Protein AF-0000000085166209 (afdb_homodimer)

pLDDT: mean 87.85, std 16.96, range [32.28, 98.31]

Foldseek 3Di:
DDPDDPPPPDDPPCVVVVDDDDPPVLVVDPVSVVVVLCVLLQVLLCVLCVVVVDHPVNLVLLLCQLVDPFAFLVNSCVVVVHDSVVSVVSQVVCVVVVFKDWDARPVHNVTIGMHGDPVNNVSSVVSVVSVVVSVCVSVVVDDPVRVVVVVVVVCVVPPDD/DDPDDPPPPDDDVCVVVVDDDDPPVLVVDPVSVVVVLCVLLQVLLCVLCVVVVDHPVRLVLLLCQLVDPFAFLVVSCVVVVHDSVVSVVSQVVCVVVVFKDWDARPVDNVTIGMHGDPVNNVSSVVSVVSVVVSVCVSVVVDDPVRVVVVVVVVCVVPPDD

Sequence (322 aa):
MLPKKPADFDSDDDAASSAPLDQQLLLSLVGYNCRRAYITIMPLFEKRMAKFELRPVDFTVLSLLKANPDINQKRLSKAINVSPPNLATLLDRLEQRGLVLRQRNPQDRRSQVLALTTAGLRMCTKAEQTAIELELKATEMLSDAERAQLIGLLQKMFLPQMLPKKPADFDSDDDAASSAPLDQQLLLSLVGYNCRRAYITIMPLFEKRMAKFELRPVDFTVLSLLKANPDINQKRLSKAINVSPPNLATLLDRLEQRGLVLRQRNPQDRRSQVLALTTAGLRMCTKAEQTAIELELKATEMLSDAERAQLIGLLQKMFLPQ

Organism: Herbaspirillum seropedicae (strain SmR1) (NCBI:txid757424)

Structure (mmCIF, N/CA/C/O backbone):
data_AF-0000000085166209-model_v1
#
loop_
_entity.id
_entity.type
_entity.pdbx_description
1 polymer 'MarR family transcription regulator protein'
#
loop_
_atom_site.group_PDB
_atom_site.id
_atom_site.type_symbol
_atom_site.label_atom_id
_atom_site.label_alt_id
_atom_site.label_comp_id
_atom_site.label_asym_id
_atom_site.label_entity_id
_atom_site.label_seq_id
_atom_site.pdbx_PDB_ins_code
_atom_site.Cartn_x
_atom_site.Cartn_y
_atom_site.Cartn_z
_atom_site.occupancy
_atom_site.B_iso_or_equiv
_atom_site.auth_seq_id
_atom_site.auth_comp_id
_atom_site.auth_asym_id
_atom_site.auth_atom_id
_atom_site.pdbx_PDB_model_num
ATOM 1 N N . MET A 1 1 ? -45.375 -37.188 -28.266 1 33.19 1 MET A N 1
ATOM 2 C CA . MET A 1 1 ? -44.031 -37.469 -27.781 1 33.19 1 MET A CA 1
ATOM 3 C C . MET A 1 1 ? -43.406 -36.219 -27.141 1 33.19 1 MET A C 1
ATOM 5 O O . MET A 1 1 ? -43.25 -35.188 -27.812 1 33.19 1 MET A O 1
ATOM 9 N N . LEU A 1 2 ? -43.5 -36.031 -25.828 1 40.84 2 LEU A N 1
ATOM 10 C CA . LEU A 1 2 ? -43.219 -34.812 -25.078 1 40.84 2 LEU A CA 1
ATOM 11 C C . LEU A 1 2 ? -41.719 -34.469 -25.141 1 40.84 2 LEU A C 1
ATOM 13 O O . LEU A 1 2 ? -40.875 -35.344 -25 1 40.84 2 LEU A O 1
ATOM 17 N N . PRO A 1 3 ? -41.344 -33.281 -25.641 1 43.28 3 PRO A N 1
ATOM 18 C CA . PRO A 1 3 ? -39.906 -32.969 -25.812 1 43.28 3 PRO A CA 1
ATOM 19 C C . PRO A 1 3 ? -39.125 -33.125 -24.531 1 43.28 3 PRO A C 1
ATOM 21 O O . PRO A 1 3 ? -39.656 -32.969 -23.438 1 43.28 3 PRO A O 1
ATOM 24 N N . LYS A 1 4 ? -38.125 -34.062 -24.5 1 36.44 4 LYS A N 1
ATOM 25 C CA . LYS A 1 4 ? -37.188 -34.312 -23.406 1 36.44 4 LYS A CA 1
ATOM 26 C C . LYS A 1 4 ? -36.625 -33.031 -22.844 1 36.44 4 LYS A C 1
ATOM 28 O O . LYS A 1 4 ? -36.219 -32.156 -23.609 1 36.44 4 LYS A O 1
ATOM 33 N N . LYS A 1 5 ? -36.812 -32.812 -21.578 1 43 5 LYS A N 1
ATOM 34 C CA . LYS A 1 5 ? -36.25 -31.734 -20.766 1 43 5 LYS A CA 1
ATOM 35 C C . LYS A 1 5 ? -34.75 -31.609 -21 1 43 5 LYS A C 1
ATOM 37 O O . LYS A 1 5 ? -34.031 -32.594 -21.031 1 43 5 LYS A O 1
ATOM 42 N N . PRO A 1 6 ? -34.25 -30.469 -21.547 1 39.12 6 PRO A N 1
ATOM 43 C CA . PRO A 1 6 ? -32.812 -30.328 -21.734 1 39.12 6 PRO A CA 1
ATOM 44 C C . PRO A 1 6 ? -32 -30.828 -20.531 1 39.12 6 PRO A C 1
ATOM 46 O O . PRO A 1 6 ? -32.5 -30.812 -19.406 1 39.12 6 PRO A O 1
ATOM 49 N N . ALA A 1 7 ? -31.094 -31.812 -20.672 1 39.38 7 ALA A N 1
ATOM 50 C CA . ALA A 1 7 ? -30.125 -32.312 -19.703 1 39.38 7 ALA A CA 1
ATOM 51 C C . ALA A 1 7 ? -29.562 -31.188 -18.844 1 39.38 7 ALA A C 1
ATOM 53 O O . ALA A 1 7 ? -29.188 -30.125 -19.344 1 39.38 7 ALA A O 1
ATOM 54 N N . ASP A 1 8 ? -29.953 -31.125 -17.609 1 34.88 8 ASP A N 1
ATOM 55 C CA . ASP A 1 8 ? -29.328 -30.344 -16.547 1 34.88 8 ASP A CA 1
ATOM 56 C C . ASP A 1 8 ? -27.812 -30.531 -16.547 1 34.88 8 ASP A C 1
ATOM 58 O O . ASP A 1 8 ? -27.312 -31.609 -16.25 1 34.88 8 ASP A O 1
ATOM 62 N N . PHE A 1 9 ? -27.031 -30.172 -17.641 1 37.19 9 PHE A N 1
ATOM 63 C CA . PHE A 1 9 ? -25.594 -30.078 -17.484 1 37.19 9 PHE A CA 1
ATOM 64 C C . PHE A 1 9 ? -25.219 -29.656 -16.062 1 37.19 9 PHE A C 1
ATOM 66 O O . PHE A 1 9 ? -25.391 -28.484 -15.703 1 37.19 9 PHE A O 1
ATOM 73 N N . ASP A 1 10 ? -25.375 -30.469 -14.984 1 37.22 10 ASP A N 1
ATOM 74 C CA . ASP A 1 10 ? -25.094 -30.453 -13.547 1 37.22 10 ASP A CA 1
ATOM 75 C C . ASP A 1 10 ? -23.797 -29.688 -13.242 1 37.22 10 ASP A C 1
ATOM 77 O O . ASP A 1 10 ? -22.938 -29.547 -14.117 1 37.22 10 ASP A O 1
ATOM 81 N N . SER A 1 11 ? -23.578 -29.094 -12.031 1 40.5 11 SER A N 1
ATOM 82 C CA . SER A 1 11 ? -22.969 -28.266 -10.992 1 40.5 11 SER A CA 1
ATOM 83 C C . SER A 1 11 ? -21.562 -28.75 -10.672 1 40.5 11 SER A C 1
ATOM 85 O O . SER A 1 11 ? -20.875 -28.172 -9.82 1 40.5 11 SER A O 1
ATOM 87 N N . ASP A 1 12 ? -21.219 -30.016 -10.906 1 39.12 12 ASP A N 1
ATOM 88 C CA . ASP A 1 12 ? -20.047 -30.594 -10.25 1 39.12 12 ASP A CA 1
ATOM 89 C C . ASP A 1 12 ? -18.766 -29.906 -10.711 1 39.12 12 ASP A C 1
ATOM 91 O O . ASP A 1 12 ? -17.688 -30.219 -10.219 1 39.12 12 ASP A O 1
ATOM 95 N N . ASP A 1 13 ? -18.609 -29.719 -11.938 1 42.25 13 ASP A N 1
ATOM 96 C CA . ASP A 1 13 ? -17.344 -29.406 -12.578 1 42.25 13 ASP A CA 1
ATOM 97 C C . ASP A 1 13 ? -16.688 -28.203 -11.914 1 42.25 13 ASP A C 1
ATOM 99 O O . ASP A 1 13 ? -15.609 -27.75 -12.336 1 42.25 13 ASP A O 1
ATOM 103 N N . ASP A 1 14 ? -17.453 -27.281 -11.359 1 45.56 14 ASP A N 1
ATOM 104 C CA . ASP A 1 14 ? -16.844 -25.984 -11.047 1 45.56 14 ASP A CA 1
ATOM 105 C C . ASP A 1 14 ? -15.977 -26.078 -9.789 1 45.56 14 ASP A C 1
ATOM 107 O O . ASP A 1 14 ? -15.891 -25.125 -9.023 1 45.56 14 ASP A O 1
ATOM 111 N N . ALA A 1 15 ? -15.977 -27.094 -9.141 1 46.22 15 ALA A N 1
ATOM 112 C CA . ALA A 1 15 ? -15.188 -27.281 -7.926 1 46.22 15 ALA A CA 1
ATOM 113 C C . ALA A 1 15 ? -13.742 -26.859 -8.141 1 46.22 15 ALA A C 1
ATOM 115 O O . ALA A 1 15 ? -13.125 -26.266 -7.246 1 46.22 15 ALA A O 1
ATOM 116 N N . ALA A 1 16 ? -13.094 -27.438 -9.062 1 51.88 16 ALA A N 1
ATOM 117 C CA . ALA A 1 16 ? -11.727 -27.047 -9.383 1 51.88 16 ALA A CA 1
ATOM 118 C C . ALA A 1 16 ? -11.617 -25.531 -9.523 1 51.88 16 ALA A C 1
ATOM 120 O O . ALA A 1 16 ? -10.594 -24.938 -9.188 1 51.88 16 ALA A O 1
ATOM 121 N N . SER A 1 17 ? -12.812 -24.922 -10.047 1 58.19 17 SER A N 1
ATOM 122 C CA . SER A 1 17 ? -12.945 -23.469 -10.203 1 58.19 17 SER A CA 1
ATOM 123 C C . SER A 1 17 ? -13.078 -22.781 -8.844 1 58.19 17 SER A C 1
ATOM 125 O O . SER A 1 17 ? -12.789 -21.594 -8.719 1 58.19 17 SER A O 1
ATOM 127 N N . SER A 1 18 ? -13.336 -23.641 -7.758 1 63.72 18 SER A N 1
ATOM 128 C CA . SER A 1 18 ? -13.711 -22.984 -6.512 1 63.72 18 SER A CA 1
ATOM 129 C C . SER A 1 18 ? -12.625 -23.141 -5.453 1 63.72 18 SER A C 1
ATOM 131 O O . SER A 1 18 ? -12.711 -22.547 -4.375 1 63.72 18 SER A O 1
ATOM 133 N N . ALA A 1 19 ? -1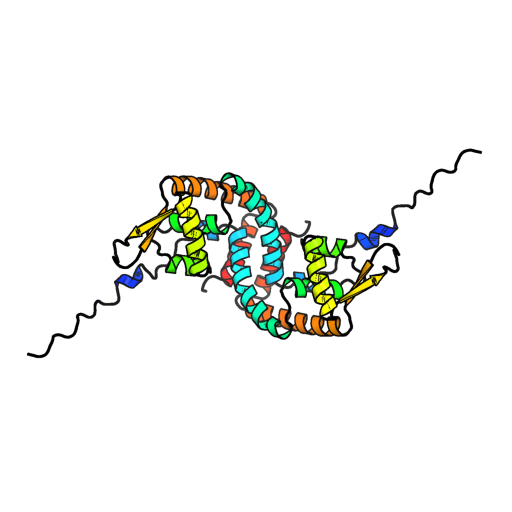1.578 -24.078 -5.785 1 73.56 19 ALA A N 1
ATOM 134 C CA . ALA A 1 19 ? -10.594 -24.297 -4.723 1 73.56 19 ALA A CA 1
ATOM 135 C C . ALA A 1 19 ? -9.711 -23.062 -4.52 1 73.56 19 ALA A C 1
ATOM 137 O O . ALA A 1 19 ? -9.398 -22.359 -5.477 1 73.56 19 ALA A O 1
ATOM 138 N N . PRO A 1 20 ? -9.422 -22.859 -3.238 1 83.44 20 PRO A N 1
ATOM 139 C CA . PRO A 1 20 ? -8.562 -21.703 -2.979 1 83.44 20 PRO A CA 1
ATOM 140 C C . PRO A 1 20 ? -7.199 -21.812 -3.664 1 83.44 20 PRO A C 1
ATOM 142 O O . PRO A 1 20 ? -6.645 -22.906 -3.758 1 83.44 20 PRO A O 1
ATOM 145 N N . LEU A 1 21 ? -6.73 -20.812 -4.203 1 90.38 21 LEU A N 1
ATOM 146 C CA . LEU A 1 21 ? -5.438 -20.766 -4.879 1 90.38 21 LEU A CA 1
ATOM 147 C C . LEU A 1 21 ? -4.297 -20.906 -3.875 1 90.38 21 LEU A C 1
ATOM 149 O O . LEU A 1 21 ? -4.398 -20.422 -2.744 1 90.38 21 LEU A O 1
ATOM 153 N N . ASP A 1 22 ? -3.305 -21.609 -4.371 1 94 22 ASP A N 1
ATOM 154 C CA . ASP A 1 22 ? -2.07 -21.656 -3.592 1 94 22 ASP A CA 1
ATOM 155 C C . ASP A 1 22 ? -1.313 -20.344 -3.691 1 94 22 ASP A C 1
ATOM 157 O O . ASP A 1 22 ? -0.821 -19.969 -4.762 1 94 22 ASP A O 1
ATOM 161 N N . GLN A 1 23 ? -1.218 -19.625 -2.535 1 94.62 23 GLN A N 1
ATOM 162 C CA . GLN A 1 23 ? -0.539 -18.344 -2.459 1 94.62 23 GLN A CA 1
ATOM 163 C C . GLN A 1 23 ? 0.515 -18.328 -1.355 1 94.62 23 GLN A C 1
ATOM 165 O O . GLN A 1 23 ? 0.804 -17.297 -0.769 1 94.62 23 GLN A O 1
ATOM 170 N N . GLN A 1 24 ? 1.069 -19.438 -1.095 1 94.88 24 GLN A N 1
ATOM 171 C CA . GLN A 1 24 ? 1.917 -19.609 0.079 1 94.88 24 GLN A CA 1
ATOM 172 C C . GLN A 1 24 ? 3.109 -18.672 0.045 1 94.88 24 GLN A C 1
ATOM 174 O O . GLN A 1 24 ? 3.375 -17.953 1.02 1 94.88 24 GLN A O 1
ATOM 179 N N . LEU A 1 25 ? 3.768 -18.562 -1.041 1 96.19 25 LEU A N 1
ATOM 180 C CA . LEU A 1 25 ? 4.949 -17.719 -1.116 1 96.19 25 LEU A CA 1
ATOM 181 C C . LEU A 1 25 ? 4.566 -16.25 -0.973 1 96.19 25 LEU A C 1
ATOM 183 O O . LEU A 1 25 ? 5.16 -15.523 -0.169 1 96.19 25 LEU A O 1
ATOM 187 N N . LEU A 1 26 ? 3.527 -15.844 -1.693 1 96 26 LEU A N 1
ATOM 188 C CA . LEU A 1 26 ? 3.098 -14.453 -1.673 1 96 26 LEU A CA 1
ATOM 189 C C . LEU A 1 26 ? 2.652 -14.039 -0.273 1 96 26 LEU A C 1
ATOM 191 O O . LEU A 1 26 ? 3.016 -12.961 0.206 1 96 26 LEU A O 1
ATOM 195 N N . LEU A 1 27 ? 1.979 -14.938 0.386 1 95.69 27 LEU A N 1
ATOM 196 C CA . LEU A 1 27 ? 1.438 -14.648 1.71 1 95.69 27 LEU A CA 1
ATOM 197 C C . LEU A 1 27 ? 2.545 -14.625 2.758 1 95.69 27 LEU A C 1
ATOM 199 O O . LEU A 1 27 ? 2.34 -14.156 3.877 1 95.69 27 LEU A O 1
ATOM 203 N N . SER A 1 28 ? 3.707 -15.078 2.398 1 96.38 28 SER A N 1
ATOM 204 C CA . SER A 1 28 ? 4.824 -15.078 3.336 1 96.38 28 SER A CA 1
ATOM 205 C C . SER A 1 28 ? 5.625 -13.781 3.234 1 96.38 28 SER A C 1
ATOM 207 O O . SER A 1 28 ? 6.512 -13.523 4.051 1 96.38 28 SER A O 1
ATOM 209 N N . LEU A 1 29 ? 5.355 -12.961 2.273 1 96.19 29 LEU A N 1
ATOM 210 C CA . LEU A 1 29 ? 6.09 -11.719 2.045 1 96.19 29 LEU A CA 1
ATOM 211 C C . LEU A 1 29 ? 5.379 -10.539 2.707 1 96.19 29 LEU A C 1
ATOM 213 O O . LEU A 1 29 ? 4.203 -10.289 2.445 1 96.19 29 LEU A O 1
ATOM 217 N N . VAL A 1 30 ? 6.074 -9.781 3.479 1 96.69 30 VAL A N 1
ATOM 218 C CA . VAL A 1 30 ? 5.508 -8.656 4.207 1 96.69 30 VAL A CA 1
ATOM 219 C C . VAL A 1 30 ? 4.977 -7.617 3.225 1 96.69 30 VAL A C 1
ATOM 221 O O . VAL A 1 30 ? 3.869 -7.102 3.395 1 96.69 30 VAL A O 1
ATOM 224 N N . GLY A 1 31 ? 5.773 -7.324 2.174 1 95.62 31 GLY A N 1
ATOM 225 C CA . GLY A 1 31 ? 5.352 -6.348 1.184 1 95.62 31 GLY A CA 1
ATOM 226 C C . GLY A 1 31 ? 4.027 -6.695 0.527 1 95.62 31 GLY A C 1
ATOM 227 O O . GLY A 1 31 ? 3.172 -5.824 0.345 1 95.62 31 GLY A O 1
ATOM 228 N N . TYR A 1 32 ? 3.84 -7.926 0.222 1 95.38 32 TYR A N 1
ATOM 229 C CA . TYR A 1 32 ? 2.602 -8.398 -0.39 1 95.38 32 TYR A CA 1
ATOM 230 C C . TYR A 1 32 ? 1.426 -8.234 0.566 1 95.38 32 TYR A C 1
ATOM 232 O O . TYR A 1 32 ? 0.356 -7.766 0.172 1 95.38 32 TYR A O 1
ATOM 240 N N . ASN A 1 33 ? 1.596 -8.633 1.799 1 96.31 33 ASN A N 1
ATOM 241 C CA . ASN A 1 33 ? 0.53 -8.539 2.791 1 96.31 33 ASN A CA 1
ATOM 242 C C . ASN A 1 33 ? 0.158 -7.086 3.074 1 96.31 33 ASN A C 1
ATOM 244 O O . ASN A 1 33 ? -1.019 -6.766 3.252 1 96.31 33 ASN A O 1
ATOM 248 N N . CYS A 1 34 ? 1.121 -6.188 3.135 1 96.62 34 CYS A N 1
ATOM 249 C CA . CYS A 1 34 ? 0.844 -4.766 3.299 1 96.62 34 CYS A CA 1
ATOM 250 C C . CYS A 1 34 ? -0.019 -4.242 2.156 1 96.62 34 CYS A C 1
ATOM 252 O O . CYS A 1 34 ? -1.001 -3.533 2.387 1 96.62 34 CYS A O 1
ATOM 254 N N . ARG A 1 35 ? 0.374 -4.59 0.973 1 94.38 35 ARG A N 1
ATOM 255 C CA . ARG A 1 35 ? -0.378 -4.16 -0.201 1 94.38 35 ARG A CA 1
ATOM 256 C C . ARG A 1 35 ? -1.816 -4.66 -0.144 1 94.38 35 ARG A C 1
ATOM 258 O O . ARG A 1 35 ? -2.756 -3.895 -0.368 1 94.38 35 ARG A O 1
ATOM 265 N N . ARG A 1 36 ? -1.954 -5.922 0.128 1 94.06 36 ARG A N 1
ATOM 266 C CA . ARG A 1 36 ? -3.283 -6.523 0.157 1 94.06 36 ARG A CA 1
ATOM 267 C C . ARG A 1 36 ? -4.156 -5.871 1.224 1 94.06 36 ARG A C 1
ATOM 269 O O . ARG A 1 36 ? -5.332 -5.59 0.983 1 94.06 36 ARG A O 1
ATOM 276 N N . ALA A 1 37 ? -3.594 -5.664 2.402 1 95.31 37 ALA A N 1
ATOM 277 C CA . ALA A 1 37 ? -4.34 -4.984 3.461 1 95.31 37 ALA A CA 1
ATOM 278 C C . ALA A 1 37 ? -4.734 -3.574 3.037 1 95.31 37 ALA A C 1
ATOM 280 O O . ALA A 1 37 ? -5.875 -3.15 3.25 1 95.31 37 ALA A O 1
ATOM 281 N N . TYR A 1 38 ? -3.799 -2.918 2.418 1 94.12 38 TYR A N 1
ATOM 282 C CA . TYR A 1 38 ? -4.023 -1.544 1.98 1 94.12 38 TYR A CA 1
ATOM 283 C C . TYR A 1 38 ? -5.141 -1.476 0.946 1 94.12 38 TYR A C 1
ATOM 285 O O . TYR A 1 38 ? -6.043 -0.644 1.053 1 94.12 38 TYR A O 1
ATOM 293 N N . ILE A 1 39 ? -5.145 -2.355 -0.031 1 91.56 39 ILE A N 1
ATOM 294 C CA . ILE A 1 39 ? -6.117 -2.281 -1.118 1 91.56 39 ILE A CA 1
ATOM 295 C C . ILE A 1 39 ? -7.488 -2.73 -0.617 1 91.56 39 ILE A C 1
ATOM 297 O O . ILE A 1 39 ? -8.5 -2.516 -1.287 1 91.56 39 ILE A O 1
ATOM 301 N N . THR A 1 40 ? -7.52 -3.393 0.488 1 91.06 40 THR A N 1
ATOM 302 C CA . THR A 1 40 ? -8.789 -3.748 1.114 1 91.06 40 THR A CA 1
ATOM 303 C C . THR A 1 40 ? -9.414 -2.535 1.797 1 91.06 40 THR A C 1
ATOM 305 O O . THR A 1 40 ? -10.633 -2.359 1.764 1 91.06 40 THR A O 1
ATOM 308 N N . ILE A 1 41 ? -8.617 -1.681 2.381 1 93.44 41 ILE A N 1
ATOM 309 C CA . ILE A 1 41 ? -9.086 -0.557 3.182 1 93.44 41 ILE A CA 1
ATOM 310 C C . ILE A 1 41 ? -9.352 0.646 2.279 1 93.44 41 ILE A C 1
ATOM 312 O O . ILE A 1 41 ? -10.305 1.397 2.498 1 93.44 41 ILE A O 1
ATOM 316 N N . MET A 1 42 ? -8.586 0.792 1.27 1 92.56 42 MET A N 1
ATOM 317 C CA . MET A 1 42 ? -8.555 2.025 0.491 1 92.56 42 MET A CA 1
ATOM 318 C C . MET A 1 42 ? -9.875 2.242 -0.246 1 92.56 42 MET A C 1
ATOM 320 O O . MET A 1 42 ? -10.375 3.365 -0.314 1 92.56 42 MET A O 1
ATOM 324 N N . PRO A 1 43 ? -10.523 1.188 -0.8 1 91.44 43 PRO A N 1
ATOM 325 C CA . PRO A 1 43 ? -11.82 1.42 -1.437 1 91.44 43 PRO A CA 1
ATOM 326 C C . PRO A 1 43 ? -12.875 1.938 -0.458 1 91.44 43 PRO A C 1
ATOM 328 O O . PRO A 1 43 ? -13.719 2.754 -0.831 1 91.44 43 PRO A O 1
ATOM 331 N N . LEU A 1 44 ? -12.836 1.479 0.741 1 93.25 44 LEU A N 1
ATOM 332 C CA . LEU A 1 44 ? -13.727 1.988 1.774 1 93.25 44 LEU A CA 1
ATOM 333 C C . LEU A 1 44 ? -13.43 3.451 2.084 1 93.25 44 LEU A C 1
ATOM 335 O O . LEU A 1 44 ? -14.344 4.262 2.227 1 93.25 44 LEU A O 1
ATOM 339 N N . PHE A 1 45 ? -12.18 3.719 2.182 1 94.88 45 PHE A N 1
ATOM 340 C CA . PHE A 1 45 ? -11.75 5.094 2.412 1 94.88 45 PHE A CA 1
ATOM 341 C C . PHE A 1 45 ? -12.242 6.008 1.297 1 94.88 45 PHE A C 1
ATOM 343 O O . PHE A 1 45 ? -12.844 7.051 1.562 1 94.88 45 PHE A O 1
ATOM 350 N N . GLU A 1 46 ? -12 5.633 0.104 1 94.81 46 GLU A N 1
ATOM 351 C CA . GLU A 1 46 ? -12.383 6.438 -1.053 1 94.81 46 GLU A CA 1
ATOM 352 C C . GLU A 1 46 ? -13.891 6.668 -1.097 1 94.81 46 GLU A C 1
ATOM 354 O O . GLU A 1 46 ? -14.344 7.785 -1.357 1 94.81 46 GLU A O 1
ATOM 359 N N . LYS A 1 47 ? -14.562 5.664 -0.823 1 95 47 LYS A N 1
ATOM 360 C CA . LYS A 1 47 ? -16.016 5.773 -0.83 1 95 47 LYS A CA 1
ATOM 361 C C . LYS A 1 47 ? -16.5 6.77 0.22 1 95 47 LYS A C 1
ATOM 363 O O . LYS A 1 47 ? -17.312 7.645 -0.074 1 95 47 LYS A O 1
ATOM 368 N N . ARG A 1 48 ? -15.977 6.668 1.43 1 94.56 48 ARG A N 1
ATOM 369 C CA . ARG A 1 48 ? -16.422 7.512 2.529 1 94.56 48 ARG A CA 1
ATOM 370 C C . ARG A 1 48 ? -15.922 8.945 2.363 1 94.56 48 ARG A C 1
ATOM 372 O O . ARG A 1 48 ? -16.562 9.891 2.816 1 94.56 48 ARG A O 1
ATOM 379 N N . MET A 1 49 ? -14.867 9.109 1.696 1 95.88 49 MET A N 1
ATOM 380 C CA . MET A 1 49 ? -14.258 10.422 1.548 1 95.88 49 MET A CA 1
ATOM 381 C C . MET A 1 49 ? -14.758 11.117 0.29 1 95.88 49 MET A C 1
ATOM 383 O O . MET A 1 49 ? -14.484 12.305 0.075 1 95.88 49 MET A O 1
ATOM 387 N N . ALA A 1 50 ? -15.508 10.445 -0.497 1 95.56 50 ALA A N 1
ATOM 388 C CA . ALA A 1 50 ? -16.016 10.977 -1.762 1 95.56 50 ALA A CA 1
ATOM 389 C C . ALA A 1 50 ? -16.75 12.297 -1.547 1 95.56 50 ALA A C 1
ATOM 391 O O . ALA A 1 50 ? -16.656 13.211 -2.371 1 95.56 50 ALA A O 1
ATOM 392 N N . LYS A 1 51 ? -17.422 12.453 -0.469 1 95.75 51 LYS A N 1
ATOM 393 C CA . LYS A 1 51 ? -18.203 13.641 -0.172 1 95.75 51 LYS A CA 1
ATOM 394 C C . LYS A 1 51 ? -17.312 14.875 -0.024 1 95.75 51 LYS A C 1
ATOM 396 O O . LYS A 1 51 ? -17.781 16 -0.177 1 95.75 51 LYS A O 1
ATOM 401 N N . PHE A 1 52 ? -16.031 14.625 0.228 1 96.88 52 PHE A N 1
ATOM 402 C CA . PHE A 1 52 ? -15.102 15.734 0.395 1 96.88 52 PHE A CA 1
ATOM 403 C C . PHE A 1 52 ? -14.312 15.977 -0.89 1 96.88 52 PHE A C 1
ATOM 405 O O . PHE A 1 52 ? -13.586 16.969 -1 1 96.88 52 PHE A O 1
ATOM 412 N N . GLU A 1 53 ? -14.422 15.016 -1.83 1 95.62 53 GLU A N 1
ATOM 413 C CA . GLU A 1 53 ? -13.641 15.062 -3.061 1 95.62 53 GLU A CA 1
ATOM 414 C C . GLU A 1 53 ? -12.141 15.062 -2.762 1 95.62 53 GLU A C 1
ATOM 416 O O . GLU A 1 53 ? -11.391 15.852 -3.338 1 95.62 53 GLU A O 1
ATOM 421 N N . LEU A 1 54 ? -11.742 14.328 -1.786 1 94.56 54 LEU A N 1
ATOM 422 C CA . LEU A 1 54 ? -10.344 14.211 -1.381 1 94.56 54 LEU A CA 1
ATOM 423 C C . LEU A 1 54 ? -9.781 12.844 -1.743 1 94.56 54 LEU A C 1
ATOM 425 O O . LEU A 1 54 ? -10.391 11.82 -1.431 1 94.56 54 LEU A O 1
ATOM 429 N N . ARG A 1 55 ? -8.68 12.852 -2.334 1 92.5 55 ARG A N 1
ATOM 430 C CA . ARG A 1 55 ? -7.871 11.648 -2.447 1 92.5 55 ARG A CA 1
ATOM 431 C C . ARG A 1 55 ? -7.098 11.383 -1.159 1 92.5 55 ARG A C 1
ATOM 433 O O . ARG A 1 55 ? -6.945 12.273 -0.325 1 92.5 55 ARG A O 1
ATOM 440 N N . PRO A 1 56 ? -6.621 10.18 -1.063 1 93.94 56 PRO A N 1
ATOM 441 C CA . PRO A 1 56 ? -5.871 9.852 0.154 1 93.94 56 PRO A CA 1
ATOM 442 C C . PRO A 1 56 ? -4.703 10.805 0.399 1 93.94 56 PRO A C 1
ATOM 444 O O . PRO A 1 56 ? -4.484 11.242 1.533 1 93.94 56 PRO A O 1
ATOM 447 N N . VAL A 1 57 ? -4.055 11.188 -0.643 1 94.12 57 VAL A N 1
ATOM 448 C CA . VAL A 1 57 ? -2.893 12.062 -0.476 1 94.12 57 VAL A CA 1
ATOM 449 C C . VAL A 1 57 ? -3.35 13.461 -0.09 1 94.12 57 VAL A C 1
ATOM 451 O O . VAL A 1 57 ? -2.672 14.156 0.675 1 94.12 57 VAL A O 1
ATOM 454 N N . ASP A 1 58 ? -4.484 13.875 -0.648 1 95.75 58 ASP A N 1
ATOM 455 C CA . ASP A 1 58 ? -5.055 15.156 -0.243 1 95.75 58 ASP A CA 1
ATOM 456 C C . ASP A 1 58 ? -5.324 15.18 1.26 1 95.75 58 ASP A C 1
ATOM 458 O O . ASP A 1 58 ? -4.949 16.141 1.943 1 95.75 58 ASP A O 1
ATOM 462 N N . PHE A 1 59 ? -5.902 14.125 1.698 1 97.12 59 PHE A N 1
ATOM 463 C CA . PHE A 1 59 ? -6.215 13.984 3.115 1 97.12 59 PHE A CA 1
ATOM 464 C C . PHE A 1 59 ? -4.949 14.047 3.959 1 97.12 59 PHE A C 1
ATOM 466 O O . PHE A 1 59 ? -4.91 14.734 4.98 1 97.12 59 PHE A O 1
ATOM 473 N N . THR A 1 60 ? -3.939 13.344 3.57 1 96.81 60 THR A N 1
ATOM 474 C CA . THR A 1 60 ? -2.658 13.328 4.27 1 96.81 60 THR A CA 1
ATOM 475 C C . THR A 1 60 ? -2.072 14.734 4.363 1 96.81 60 THR A C 1
ATOM 477 O O . THR A 1 60 ? -1.643 15.164 5.438 1 96.81 60 THR A O 1
ATOM 480 N N . VAL A 1 61 ? -2.111 15.414 3.303 1 96.62 61 VAL A N 1
ATOM 481 C CA . VAL A 1 61 ? -1.569 16.766 3.246 1 96.62 61 VAL A CA 1
ATOM 482 C C . VAL A 1 61 ? -2.357 17.688 4.184 1 96.62 61 VAL A C 1
ATOM 484 O O . VAL A 1 61 ? -1.772 18.406 5 1 96.62 61 VAL A O 1
ATOM 487 N N . LEU A 1 62 ? -3.664 17.641 4.094 1 97.44 62 LEU A N 1
ATOM 488 C CA . LEU A 1 62 ? -4.504 18.484 4.938 1 97.44 62 LEU A CA 1
ATOM 489 C C . LEU A 1 62 ? -4.273 18.188 6.414 1 97.44 62 LEU A C 1
ATOM 491 O O . LEU A 1 62 ? -4.152 19.094 7.23 1 97.44 62 LEU A O 1
ATOM 495 N N . SER A 1 63 ? -4.215 16.938 6.707 1 97.88 63 SER A N 1
ATOM 496 C CA . SER A 1 63 ? -4.004 16.516 8.086 1 97.88 63 SER A CA 1
ATOM 497 C C . SER A 1 63 ? -2.662 17.016 8.617 1 97.88 63 SER A C 1
ATOM 499 O O . SER A 1 63 ? -2.572 17.484 9.75 1 97.88 63 SER A O 1
ATOM 501 N N . LEU A 1 64 ? -1.641 16.938 7.816 1 96.94 64 LEU A N 1
ATOM 502 C CA . LEU A 1 64 ? -0.313 17.391 8.211 1 96.94 64 LEU A CA 1
ATOM 503 C C . LEU A 1 64 ? -0.289 18.906 8.391 1 96.94 64 LEU A C 1
ATOM 505 O O . LEU A 1 64 ? 0.304 19.406 9.352 1 96.94 64 LEU A O 1
ATOM 509 N N . LEU A 1 65 ? -0.901 19.578 7.5 1 96.62 65 LEU A N 1
ATOM 510 C CA . LEU A 1 65 ? -0.942 21.031 7.594 1 96.62 65 LEU A CA 1
ATOM 511 C C . LEU A 1 65 ? -1.677 21.469 8.852 1 96.62 65 LEU A C 1
ATOM 513 O O . LEU A 1 65 ? -1.27 22.438 9.508 1 96.62 65 LEU A O 1
ATOM 517 N N . LYS A 1 66 ? -2.748 20.828 9.156 1 97.12 66 LYS A N 1
ATOM 518 C CA . LYS A 1 66 ? -3.52 21.141 10.352 1 97.12 66 LYS A CA 1
ATOM 519 C C . LYS A 1 66 ? -2.682 20.938 11.609 1 97.12 66 LYS A C 1
ATOM 521 O O . LYS A 1 66 ? -2.697 21.781 12.508 1 97.12 66 LYS A O 1
ATOM 526 N N . ALA A 1 67 ? -1.921 19.922 11.609 1 96.88 67 ALA A N 1
ATOM 527 C CA . ALA A 1 67 ? -1.162 19.531 12.797 1 96.88 67 ALA A CA 1
ATOM 528 C C . ALA A 1 67 ? 0.151 20.312 12.883 1 96.88 67 ALA A C 1
ATOM 530 O O . ALA A 1 67 ? 0.784 20.359 13.945 1 96.88 67 ALA A O 1
ATOM 531 N N . ASN A 1 68 ? 0.655 20.828 11.789 1 94.81 68 ASN A N 1
ATOM 532 C CA . ASN A 1 68 ? 1.954 21.484 11.703 1 94.81 68 ASN A CA 1
ATOM 533 C C . ASN A 1 68 ? 1.844 22.859 11.039 1 94.81 68 ASN A C 1
ATOM 535 O O . ASN A 1 68 ? 2.193 23.016 9.867 1 94.81 68 ASN A O 1
ATOM 539 N N . PRO A 1 69 ? 1.488 23.766 11.852 1 86.62 69 PRO A N 1
ATOM 540 C CA . PRO A 1 69 ? 1.419 25.109 11.273 1 86.62 69 PRO A CA 1
ATOM 541 C C . PRO A 1 69 ? 2.764 25.578 10.727 1 86.62 69 PRO A C 1
ATOM 543 O O . PRO A 1 69 ? 3.812 25.25 11.289 1 86.62 69 PRO A O 1
ATOM 546 N N . ASP A 1 70 ? 2.789 26.234 9.516 1 78.5 70 ASP A N 1
ATOM 547 C CA . ASP A 1 70 ? 3.914 26.906 8.875 1 78.5 70 ASP A CA 1
ATOM 548 C C . ASP A 1 70 ? 4.898 25.906 8.289 1 78.5 70 ASP A C 1
ATOM 550 O O . ASP A 1 70 ? 6.102 26.172 8.219 1 78.5 70 ASP A O 1
ATOM 554 N N . ILE A 1 71 ? 4.406 24.766 7.98 1 89.81 71 ILE A N 1
ATOM 555 C CA . ILE A 1 71 ? 5.234 23.812 7.258 1 89.81 71 ILE A CA 1
ATOM 556 C C . ILE A 1 71 ? 5.5 24.328 5.844 1 89.81 71 ILE A C 1
ATOM 558 O O . ILE A 1 71 ? 4.637 24.953 5.234 1 89.81 71 ILE A O 1
ATOM 562 N N . ASN A 1 72 ? 6.742 24.078 5.418 1 90.81 72 ASN A N 1
ATOM 563 C CA . ASN A 1 72 ? 7.023 24.422 4.027 1 90.81 72 ASN A CA 1
ATOM 564 C C . ASN A 1 72 ? 6.934 23.203 3.113 1 90.81 72 ASN A C 1
ATOM 566 O O . ASN A 1 72 ? 6.801 22.078 3.588 1 90.81 72 ASN A O 1
ATOM 570 N N . GLN A 1 73 ? 6.938 23.5 1.845 1 92.44 73 GLN A N 1
ATOM 571 C CA . GLN A 1 73 ? 6.719 22.453 0.847 1 92.44 73 GLN A CA 1
ATOM 572 C C . GLN A 1 73 ? 7.812 21.391 0.914 1 92.44 73 GLN A C 1
ATOM 574 O O . GLN A 1 73 ? 7.535 20.203 0.752 1 92.44 73 GLN A O 1
ATOM 579 N N . LYS A 1 74 ? 8.992 21.812 1.175 1 90.19 74 LYS A N 1
ATOM 580 C CA . LYS A 1 74 ? 10.117 20.891 1.237 1 90.19 74 LYS A CA 1
ATOM 581 C C . LYS A 1 74 ? 9.938 19.875 2.361 1 90.19 74 LYS A C 1
ATOM 583 O O . LYS A 1 74 ? 10.086 18.672 2.146 1 90.19 74 LYS A O 1
ATOM 588 N N . ARG A 1 75 ? 9.602 20.328 3.482 1 90.25 75 ARG A N 1
ATOM 589 C CA . ARG A 1 75 ? 9.375 19.469 4.637 1 90.25 75 ARG A CA 1
ATOM 590 C C . ARG A 1 75 ? 8.172 18.547 4.41 1 90.25 75 ARG A C 1
ATOM 592 O O . ARG A 1 75 ? 8.203 17.375 4.789 1 90.25 75 ARG A O 1
ATOM 599 N N . LEU A 1 76 ? 7.188 19.141 3.854 1 92.88 76 LEU A N 1
ATOM 600 C CA . LEU A 1 76 ? 5.98 18.375 3.576 1 92.88 76 LEU A CA 1
ATOM 601 C C . LEU A 1 76 ? 6.27 17.25 2.588 1 92.88 76 LEU A C 1
ATOM 603 O O . LEU A 1 76 ? 5.867 16.094 2.807 1 92.88 76 LEU A O 1
ATOM 607 N N . SER A 1 77 ? 6.949 17.547 1.55 1 92.88 77 SER A N 1
ATOM 608 C CA . SER A 1 77 ? 7.301 16.562 0.529 1 92.88 77 SER A CA 1
ATOM 609 C C . SER A 1 77 ? 8.094 15.406 1.125 1 92.88 77 SER A C 1
ATOM 611 O O . SER A 1 77 ? 7.809 14.242 0.84 1 92.88 77 SER A O 1
ATOM 613 N N . LYS A 1 78 ? 9.039 15.664 2 1 87.81 78 LYS A N 1
ATOM 614 C CA . LYS A 1 78 ? 9.875 14.656 2.648 1 87.81 78 LYS A CA 1
ATOM 615 C C . LYS A 1 78 ? 9.055 13.789 3.596 1 87.81 78 LYS A C 1
ATOM 617 O O . LYS A 1 78 ? 9.234 12.57 3.641 1 87.81 78 LYS A O 1
ATOM 622 N N . ALA A 1 79 ? 8.156 14.375 4.246 1 86.56 79 ALA A N 1
ATOM 623 C CA . ALA A 1 79 ? 7.359 13.68 5.254 1 86.56 79 ALA A CA 1
ATOM 624 C C . ALA A 1 79 ? 6.441 12.648 4.602 1 86.56 79 ALA A C 1
ATOM 626 O O . ALA A 1 79 ? 6.211 11.57 5.164 1 86.56 79 ALA A O 1
ATOM 627 N N . ILE A 1 80 ? 5.98 12.938 3.416 1 85.81 80 ILE A N 1
ATOM 628 C CA . ILE A 1 80 ? 4.969 12.055 2.842 1 85.81 80 ILE A CA 1
ATOM 629 C C . ILE A 1 80 ? 5.555 11.305 1.647 1 85.81 80 ILE A C 1
ATOM 631 O O . ILE A 1 80 ? 4.836 10.609 0.928 1 85.81 80 ILE A O 1
ATOM 635 N N . ASN A 1 81 ? 6.797 11.414 1.386 1 85.62 81 ASN A N 1
ATOM 636 C CA . ASN A 1 81 ? 7.508 10.742 0.304 1 85.62 81 ASN A CA 1
ATOM 637 C C . ASN A 1 81 ? 6.84 10.992 -1.045 1 85.62 81 ASN A C 1
ATOM 639 O O . ASN A 1 81 ? 6.57 10.047 -1.791 1 85.62 81 ASN A O 1
ATOM 643 N N . VAL A 1 82 ? 6.516 12.203 -1.311 1 89.12 82 VAL A N 1
ATOM 644 C CA . VAL A 1 82 ? 6.016 12.68 -2.596 1 89.12 82 VAL A CA 1
ATOM 645 C C . VAL A 1 82 ? 7.016 13.648 -3.213 1 89.12 82 VAL A C 1
ATOM 647 O O . VAL A 1 82 ? 7.547 14.523 -2.523 1 89.12 82 VAL A O 1
ATOM 650 N N . SER A 1 83 ? 7.27 13.469 -4.453 1 92.19 83 SER A N 1
ATOM 651 C CA . SER A 1 83 ? 8.227 14.344 -5.121 1 92.19 83 SER A CA 1
ATOM 652 C C . SER A 1 83 ? 7.738 15.789 -5.129 1 92.19 83 SER A C 1
ATOM 654 O O . SER A 1 83 ? 6.535 16.047 -5.203 1 92.19 83 SER A O 1
ATOM 656 N N . PRO A 1 84 ? 8.641 16.734 -5.137 1 93.69 84 PRO A N 1
ATOM 657 C CA . PRO A 1 84 ? 8.273 18.156 -5.082 1 93.69 84 PRO A CA 1
ATOM 658 C C . PRO A 1 84 ? 7.359 18.578 -6.234 1 93.69 84 PRO A C 1
ATOM 660 O O . PRO A 1 84 ? 6.344 19.234 -6.016 1 93.69 84 PRO A O 1
ATOM 663 N N . PRO A 1 85 ? 7.629 18.141 -7.465 1 94.94 85 PRO A N 1
ATOM 664 C CA . PRO A 1 85 ? 6.727 18.516 -8.555 1 94.94 85 PRO A CA 1
ATOM 665 C C . PRO A 1 85 ? 5.309 17.984 -8.359 1 94.94 85 PRO A C 1
ATOM 667 O O . PRO A 1 85 ? 4.336 18.703 -8.625 1 94.94 85 PRO A O 1
ATOM 670 N N . ASN A 1 86 ? 5.207 16.75 -7.902 1 94.81 86 ASN A N 1
ATOM 671 C CA . ASN A 1 86 ? 3.891 16.172 -7.656 1 94.81 86 ASN A CA 1
ATOM 672 C C . ASN A 1 86 ? 3.172 16.875 -6.508 1 94.81 86 ASN A C 1
ATOM 674 O O . ASN A 1 86 ? 1.957 17.078 -6.562 1 94.81 86 ASN A O 1
ATOM 678 N N . LEU A 1 87 ? 3.941 17.203 -5.52 1 95.62 87 LEU A N 1
ATOM 679 C CA . LEU A 1 87 ? 3.35 17.922 -4.395 1 95.62 87 LEU A CA 1
ATOM 680 C C . LEU A 1 87 ? 2.852 19.297 -4.832 1 95.62 87 LEU A C 1
ATOM 682 O O . LEU A 1 87 ? 1.78 19.734 -4.41 1 95.62 87 LEU A O 1
ATOM 686 N N . ALA A 1 88 ? 3.643 19.969 -5.676 1 96 88 ALA A N 1
ATOM 687 C CA . ALA A 1 88 ? 3.246 21.281 -6.164 1 96 88 ALA A CA 1
ATOM 688 C C . ALA A 1 88 ? 1.909 21.219 -6.898 1 96 88 ALA A C 1
ATOM 690 O O . ALA A 1 88 ? 1.034 22.062 -6.68 1 96 88 ALA A O 1
ATOM 691 N N . THR A 1 89 ? 1.797 20.203 -7.715 1 97.06 89 THR A N 1
ATOM 692 C CA . THR A 1 89 ? 0.557 20.016 -8.453 1 97.06 89 THR A CA 1
ATOM 693 C C . THR A 1 89 ? -0.608 19.75 -7.504 1 97.06 89 THR A C 1
ATOM 695 O O . THR A 1 89 ? -1.7 20.297 -7.691 1 97.06 89 THR A O 1
ATOM 698 N N . LEU A 1 90 ? -0.373 19 -6.539 1 96.56 90 LEU A N 1
ATOM 699 C CA . LEU A 1 90 ? -1.377 18.688 -5.527 1 96.56 90 LEU A CA 1
ATOM 700 C C . LEU A 1 90 ? -1.783 19.938 -4.762 1 96.56 90 LEU A C 1
ATOM 702 O O . LEU A 1 90 ? -2.975 20.203 -4.57 1 96.56 90 LEU A O 1
ATOM 706 N N . LEU A 1 91 ? -0.816 20.703 -4.398 1 97 91 LEU A N 1
ATOM 707 C CA . LEU A 1 91 ? -1.077 21.938 -3.648 1 97 91 LEU A CA 1
ATOM 708 C C . LEU A 1 91 ? -1.832 22.953 -4.504 1 97 91 LEU A C 1
ATOM 710 O O . LEU A 1 91 ? -2.709 23.656 -4.008 1 97 91 LEU A O 1
ATOM 714 N N . ASP A 1 92 ? -1.466 23 -5.781 1 97.56 92 ASP A N 1
ATOM 715 C CA . ASP A 1 92 ? -2.178 23.891 -6.707 1 97.56 92 ASP A CA 1
ATOM 716 C C . ASP A 1 92 ? -3.664 23.547 -6.754 1 97.56 92 ASP A C 1
ATOM 718 O O . ASP A 1 92 ? -4.516 24.438 -6.707 1 97.56 92 ASP A O 1
ATOM 722 N N . ARG A 1 93 ? -3.955 22.328 -6.801 1 97.31 93 ARG A N 1
ATOM 723 C CA . ARG A 1 93 ? -5.336 21.859 -6.848 1 97.31 93 ARG A CA 1
ATOM 724 C C . ARG A 1 93 ? -6.078 22.219 -5.562 1 97.31 93 ARG A C 1
ATOM 726 O O . ARG A 1 93 ? -7.215 22.688 -5.605 1 97.31 93 ARG A O 1
ATOM 733 N N . LEU A 1 94 ? -5.449 22.016 -4.43 1 97.62 94 LEU A N 1
ATOM 734 C CA . LEU A 1 94 ? -6.066 22.297 -3.139 1 97.62 94 LEU A CA 1
ATOM 735 C C . LEU A 1 94 ? -6.262 23.797 -2.945 1 97.62 94 LEU A C 1
ATOM 737 O O . LEU A 1 94 ? -7.234 24.219 -2.324 1 97.62 94 LEU A O 1
ATOM 741 N N . GLU A 1 95 ? -5.301 24.547 -3.434 1 97.38 95 GLU A N 1
ATOM 742 C CA . GLU A 1 95 ? -5.422 26 -3.4 1 97.38 95 GLU A CA 1
ATOM 743 C C . GLU A 1 95 ? -6.582 26.484 -4.266 1 97.38 95 GLU A C 1
ATOM 745 O O . GLU A 1 95 ? -7.344 27.359 -3.863 1 97.38 95 GLU A O 1
ATOM 750 N N . GLN A 1 96 ? -6.691 25.922 -5.453 1 97.62 96 GLN A N 1
ATOM 751 C CA . GLN A 1 96 ? -7.785 26.25 -6.359 1 97.62 96 GLN A CA 1
ATOM 752 C C . GLN A 1 96 ? -9.141 25.938 -5.727 1 97.62 96 GLN A C 1
ATOM 754 O O . GLN A 1 96 ? -10.117 26.656 -5.953 1 97.62 96 GLN A O 1
ATOM 759 N N . ARG A 1 97 ? -9.172 24.969 -4.883 1 97.38 97 ARG A N 1
ATOM 760 C CA . ARG A 1 97 ? -10.391 24.578 -4.18 1 97.38 97 ARG A CA 1
ATOM 761 C C . ARG A 1 97 ? -10.625 25.469 -2.961 1 97.38 97 ARG A C 1
ATOM 763 O O . ARG A 1 97 ? -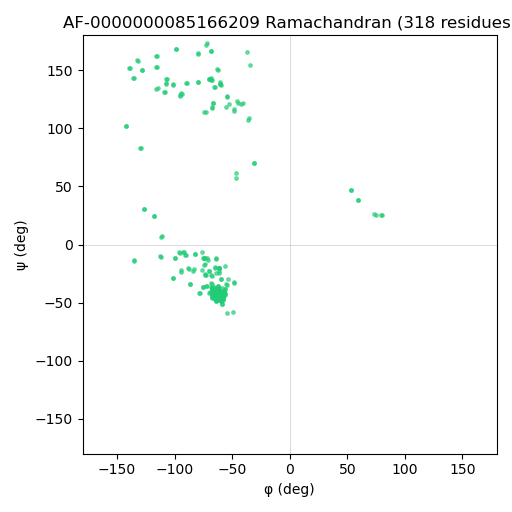11.633 25.312 -2.268 1 97.38 97 ARG A O 1
ATOM 770 N N . GLY A 1 98 ? -9.625 26.281 -2.686 1 97.81 98 GLY A N 1
ATOM 771 C CA . GLY A 1 98 ? -9.742 27.203 -1.565 1 97.81 98 GLY A CA 1
ATOM 772 C C . GLY A 1 98 ? -9.484 26.547 -0.223 1 97.81 98 GLY A C 1
ATOM 773 O O . GLY A 1 98 ? -9.961 27.031 0.81 1 97.81 98 GLY A O 1
ATOM 774 N N . LEU A 1 99 ? -8.719 25.469 -0.173 1 98.06 99 LEU A N 1
ATOM 775 C CA . LEU A 1 99 ? -8.5 24.719 1.058 1 98.06 99 LEU A CA 1
ATOM 776 C C . LEU A 1 99 ? -7.145 25.047 1.668 1 98.06 99 LEU A C 1
ATOM 778 O O . LEU A 1 99 ? -6.961 24.938 2.883 1 98.06 99 LEU A O 1
ATOM 782 N N . VAL A 1 100 ? -6.188 25.406 0.83 1 97.56 100 VAL A N 1
ATOM 783 C CA . VAL A 1 100 ? -4.812 25.672 1.246 1 97.56 100 VAL A CA 1
ATOM 784 C C . VAL A 1 100 ? -4.363 27.031 0.714 1 97.56 100 VAL A C 1
ATOM 786 O O . VAL A 1 100 ? -4.824 27.469 -0.34 1 97.56 100 VAL A O 1
ATOM 789 N N . LEU A 1 101 ? -3.516 27.641 1.4 1 95.5 101 LEU A N 1
ATOM 790 C CA . LEU A 1 101 ? -2.914 28.891 0.931 1 95.5 101 LEU A CA 1
ATOM 791 C C . LEU A 1 101 ? -1.41 28.891 1.186 1 95.5 101 LEU A C 1
ATOM 793 O O . LEU A 1 101 ? -0.941 28.328 2.174 1 95.5 101 LEU A O 1
ATOM 797 N N . ARG A 1 102 ? -0.746 29.469 0.256 1 93.62 102 ARG A N 1
ATOM 798 C CA . ARG A 1 102 ? 0.682 29.734 0.412 1 93.62 102 ARG A CA 1
ATOM 799 C C . ARG A 1 102 ? 0.932 31.125 0.959 1 93.62 102 ARG A C 1
ATOM 801 O O . ARG A 1 102 ? 0.31 32.094 0.511 1 93.62 102 ARG A O 1
ATOM 808 N N . GLN A 1 103 ? 1.725 31.125 1.972 1 90.94 103 GLN A N 1
ATOM 809 C CA . GLN A 1 103 ? 2.027 32.406 2.57 1 90.94 103 GLN A CA 1
ATOM 810 C C . GLN A 1 103 ? 3.527 32.594 2.795 1 90.94 103 GLN A C 1
ATOM 812 O O . GLN A 1 103 ? 4.27 31.594 2.814 1 90.94 103 GLN A O 1
ATOM 817 N N . ARG A 1 104 ? 3.883 33.812 2.896 1 88 104 ARG A N 1
ATOM 818 C CA . ARG A 1 104 ? 5.285 34.094 3.189 1 88 104 ARG A CA 1
ATOM 819 C C . ARG A 1 104 ? 5.664 33.594 4.578 1 88 104 ARG A C 1
ATOM 821 O O . ARG A 1 104 ? 4.898 33.75 5.531 1 88 104 ARG A O 1
ATOM 828 N N . ASN A 1 105 ? 6.793 32.969 4.594 1 81.56 105 ASN A N 1
ATOM 829 C CA . ASN A 1 105 ? 7.316 32.531 5.883 1 81.56 105 ASN A CA 1
ATOM 830 C C . ASN A 1 105 ? 7.711 33.688 6.762 1 81.56 105 ASN A C 1
ATOM 832 O O . ASN A 1 105 ? 8.547 34.5 6.375 1 81.56 105 ASN A O 1
ATOM 836 N N . PRO A 1 106 ? 7.086 33.812 7.84 1 78.06 106 PRO A N 1
ATOM 837 C CA . PRO A 1 106 ? 7.426 34.938 8.703 1 78.06 106 PRO A CA 1
ATOM 838 C C . PRO A 1 106 ? 8.875 34.906 9.18 1 78.06 106 PRO A C 1
ATOM 840 O O . PRO A 1 106 ? 9.453 35.969 9.484 1 78.06 106 PRO A O 1
ATOM 843 N N . GLN A 1 107 ? 9.414 33.719 9.156 1 78.94 107 GLN A N 1
ATOM 844 C CA . GLN A 1 107 ? 10.766 33.531 9.695 1 78.94 107 GLN A CA 1
ATOM 845 C C . GLN A 1 107 ? 11.805 33.625 8.578 1 78.94 107 GLN A C 1
ATOM 847 O O . GLN A 1 107 ? 13 33.75 8.852 1 78.94 107 GLN A O 1
ATOM 852 N N . ASP A 1 108 ? 11.391 33.375 7.453 1 78 108 ASP A N 1
ATOM 853 C CA . ASP A 1 108 ? 12.273 33.406 6.289 1 78 108 ASP A CA 1
ATOM 854 C C . ASP A 1 108 ? 11.562 33.969 5.07 1 78 108 ASP A C 1
ATOM 856 O O . ASP A 1 108 ? 10.852 33.25 4.359 1 78 108 ASP A O 1
ATOM 860 N N . ARG A 1 109 ? 11.852 35.219 4.777 1 78.56 109 ARG A N 1
ATOM 861 C CA . ARG A 1 109 ? 11.125 35.938 3.746 1 78.56 109 ARG A CA 1
ATOM 862 C C . ARG A 1 109 ? 11.328 35.312 2.379 1 78.56 109 ARG A C 1
ATOM 864 O O . ARG A 1 109 ? 10.547 35.531 1.454 1 78.56 109 ARG A O 1
ATOM 871 N N . ARG A 1 110 ? 12.289 34.406 2.33 1 78.94 110 ARG A N 1
ATOM 872 C CA . ARG A 1 110 ? 12.578 33.812 1.03 1 78.94 110 ARG A CA 1
ATOM 873 C C . ARG A 1 110 ? 11.836 32.469 0.86 1 78.94 110 ARG A C 1
ATOM 875 O O . ARG A 1 110 ? 11.789 31.922 -0.24 1 78.94 110 ARG A O 1
ATOM 882 N N . SER A 1 111 ? 11.25 32.156 1.982 1 82.94 111 SER A N 1
ATOM 883 C CA . SER A 1 111 ? 10.57 30.859 1.9 1 82.94 111 SER A CA 1
ATOM 884 C C . SER A 1 111 ? 9.062 31.016 2.068 1 82.94 111 SER A C 1
ATOM 886 O O . SER A 1 111 ? 8.594 32.062 2.537 1 82.94 111 SER A O 1
ATOM 888 N N . GLN A 1 112 ? 8.352 30.141 1.521 1 89.62 112 GLN A N 1
ATOM 889 C CA . GLN A 1 112 ? 6.898 30.094 1.657 1 89.62 112 GLN A CA 1
ATOM 890 C C . GLN A 1 112 ? 6.461 28.953 2.564 1 89.62 112 GLN A C 1
ATOM 892 O O . GLN A 1 112 ? 7.125 27.922 2.627 1 89.62 112 GLN A O 1
ATOM 897 N N . VAL A 1 113 ? 5.445 29.266 3.326 1 93.31 113 VAL A N 1
ATOM 898 C CA . VAL A 1 113 ? 4.867 28.234 4.168 1 93.31 113 VAL A CA 1
ATOM 899 C C . VAL A 1 113 ? 3.426 27.969 3.74 1 93.31 113 VAL A C 1
ATOM 901 O O . VAL A 1 113 ? 2.828 28.766 3.014 1 93.31 113 VAL A O 1
ATOM 904 N N . LEU A 1 114 ? 2.934 26.828 4.172 1 95.62 114 LEU A N 1
ATOM 905 C CA . LEU A 1 114 ? 1.593 26.391 3.816 1 95.62 114 LEU A CA 1
ATOM 906 C C . LEU A 1 114 ? 0.649 26.5 5.012 1 95.62 114 LEU A C 1
ATOM 908 O O . LEU A 1 114 ? 1.044 26.219 6.145 1 95.62 114 LEU A O 1
ATOM 912 N N . ALA A 1 115 ? -0.55 26.953 4.734 1 95.38 115 ALA A N 1
ATOM 913 C CA . ALA A 1 115 ? -1.57 27.016 5.777 1 95.38 115 ALA A CA 1
ATOM 914 C C . ALA A 1 115 ? -2.932 26.578 5.238 1 95.38 115 ALA A C 1
ATOM 916 O O . ALA A 1 115 ? -3.191 26.688 4.035 1 95.38 115 ALA A O 1
ATOM 917 N N . LEU A 1 116 ? -3.727 26.047 6.164 1 97.25 116 LEU A N 1
ATOM 918 C CA . LEU A 1 116 ? -5.117 25.781 5.809 1 97.25 116 LEU A CA 1
ATOM 919 C C . LEU A 1 116 ? -5.945 27.062 5.879 1 97.25 116 LEU A C 1
ATOM 921 O O . LEU A 1 116 ? -5.754 27.891 6.781 1 97.25 116 LEU A O 1
ATOM 925 N N . THR A 1 117 ? -6.84 27.203 4.898 1 97.38 117 THR A N 1
ATOM 926 C CA . THR A 1 117 ? -7.879 28.219 5.055 1 97.38 117 THR A CA 1
ATOM 927 C C . THR A 1 117 ? -8.898 27.781 6.102 1 97.38 117 THR A C 1
ATOM 929 O O . THR A 1 117 ? -8.836 26.656 6.613 1 97.38 117 THR A O 1
ATOM 932 N N . THR A 1 118 ? -9.828 28.719 6.434 1 97.94 118 THR A N 1
ATOM 933 C CA . THR A 1 118 ? -10.922 28.359 7.328 1 97.94 118 THR A CA 1
ATOM 934 C C . THR A 1 118 ? -11.727 27.203 6.758 1 97.94 118 THR A C 1
ATOM 936 O O . THR A 1 118 ? -12.078 26.266 7.48 1 97.94 118 THR A O 1
ATOM 939 N N . ALA A 1 119 ? -11.945 27.25 5.473 1 97.75 119 ALA A N 1
ATOM 940 C CA . ALA A 1 119 ? -12.656 26.172 4.789 1 97.75 119 ALA A CA 1
ATOM 941 C C . ALA A 1 119 ? -11.852 24.875 4.82 1 97.75 119 ALA A C 1
ATOM 943 O O . ALA A 1 119 ? -12.406 23.797 5.02 1 97.75 119 ALA A O 1
ATOM 944 N N . GLY A 1 120 ? -10.531 25.016 4.609 1 97.81 120 GLY A N 1
ATOM 945 C CA . GLY A 1 120 ? -9.648 23.859 4.672 1 97.81 120 GLY A CA 1
ATOM 946 C C . GLY A 1 120 ? -9.625 23.203 6.031 1 97.81 120 GLY A C 1
ATOM 947 O O . GLY A 1 120 ? -9.641 21.969 6.129 1 97.81 120 GLY A O 1
ATOM 948 N N . LEU A 1 121 ? -9.641 24.031 7.031 1 97.88 121 LEU A N 1
ATOM 949 C CA . LEU A 1 121 ? -9.641 23.516 8.398 1 97.88 121 LEU A CA 1
ATOM 950 C C . LEU A 1 121 ? -10.938 22.797 8.711 1 97.88 121 LEU A C 1
ATOM 952 O O . LEU A 1 121 ? -10.922 21.719 9.305 1 97.88 121 LEU A O 1
ATOM 956 N N . ARG A 1 122 ? -12.039 23.359 8.328 1 97.81 122 ARG A N 1
ATOM 957 C CA . ARG A 1 122 ? -13.336 22.734 8.547 1 97.81 122 ARG A CA 1
ATOM 958 C C . ARG A 1 122 ? -13.438 21.406 7.816 1 97.81 122 ARG A C 1
ATOM 960 O O . ARG A 1 122 ? -13.875 20.406 8.398 1 97.81 122 ARG A O 1
ATOM 967 N N . MET A 1 123 ? -13.008 21.406 6.641 1 97.31 123 MET A N 1
ATOM 968 C CA . MET A 1 123 ? -13.039 20.188 5.836 1 97.31 123 MET A CA 1
ATOM 969 C C . MET A 1 123 ? -12.117 19.125 6.426 1 97.31 123 MET A C 1
ATOM 971 O O . MET A 1 123 ? -12.492 17.953 6.516 1 97.31 123 MET A O 1
ATOM 975 N N . CYS A 1 124 ? -10.938 19.547 6.789 1 98 124 CYS A N 1
ATOM 976 C CA . CYS A 1 124 ? -9.969 18.609 7.359 1 98 124 CYS A CA 1
ATOM 977 C C . CYS A 1 124 ? -10.516 17.969 8.633 1 98 124 CYS A C 1
ATOM 979 O O . CYS A 1 124 ? -10.383 16.766 8.82 1 98 124 CYS A O 1
ATOM 981 N N . THR A 1 125 ? -11.133 18.781 9.422 1 98.31 125 THR A N 1
ATOM 982 C CA . THR A 1 125 ? -11.688 18.281 10.68 1 98.31 125 THR A CA 1
ATOM 983 C C . THR A 1 125 ? -12.766 17.234 10.414 1 98.31 125 THR A C 1
ATOM 985 O O . THR A 1 125 ? -12.766 16.172 11.023 1 98.31 125 THR A O 1
ATOM 988 N N . LYS A 1 126 ? -13.594 17.5 9.484 1 98.25 126 LYS A N 1
ATOM 989 C CA . LYS A 1 126 ? -14.648 16.547 9.117 1 98.25 126 LYS A CA 1
ATOM 990 C C . LYS A 1 126 ? -14.07 15.297 8.484 1 98.25 126 LYS A C 1
ATOM 992 O O . LYS A 1 126 ? -14.523 14.188 8.766 1 98.25 126 LYS A O 1
ATOM 997 N N . ALA A 1 127 ? -13.117 15.484 7.664 1 98.06 127 ALA A N 1
ATOM 998 C CA . ALA A 1 127 ? -12.469 14.367 6.992 1 98.06 127 ALA A CA 1
ATOM 999 C C . ALA A 1 127 ? -11.75 13.461 7.996 1 98.06 127 ALA A C 1
ATOM 1001 O O . ALA A 1 127 ? -11.82 12.234 7.895 1 98.06 127 ALA A O 1
ATOM 1002 N N . GLU A 1 128 ? -11.086 14.117 8.969 1 98.06 128 GLU A N 1
ATOM 1003 C CA . GLU A 1 128 ? -10.391 13.344 10 1 98.06 128 GLU A CA 1
ATOM 1004 C C . GLU A 1 128 ? -11.375 12.516 10.82 1 98.06 128 GLU A C 1
ATOM 1006 O O . GLU A 1 128 ? -11.109 11.359 11.133 1 98.06 128 GLU A O 1
ATOM 1011 N N . GLN A 1 129 ? -12.453 13.125 11.133 1 97.56 129 GLN A N 1
ATOM 1012 C CA . GLN A 1 129 ? -13.484 12.398 11.867 1 97.56 129 GLN A CA 1
ATOM 1013 C C . GLN A 1 129 ? -14.008 11.211 11.055 1 97.56 129 GLN A C 1
ATOM 1015 O O . GLN A 1 129 ? -14.195 10.125 11.594 1 97.56 129 GLN A O 1
ATOM 1020 N N . THR A 1 130 ? -14.203 11.422 9.828 1 97.38 130 THR A N 1
ATOM 1021 C CA . THR A 1 130 ? -14.656 10.367 8.93 1 97.38 130 THR A CA 1
ATOM 1022 C C . THR A 1 130 ? -13.625 9.25 8.844 1 97.38 130 THR A C 1
ATOM 1024 O O . THR A 1 130 ? -13.977 8.07 8.867 1 97.38 130 THR A O 1
ATOM 1027 N N . ALA A 1 131 ? -12.359 9.609 8.758 1 96.69 131 ALA A N 1
ATOM 1028 C CA . ALA A 1 131 ? -11.273 8.633 8.688 1 96.69 131 ALA A CA 1
ATOM 1029 C C . ALA A 1 131 ? -11.227 7.773 9.945 1 96.69 131 ALA A C 1
ATOM 1031 O O . ALA A 1 131 ? -11.047 6.555 9.867 1 96.69 131 ALA A O 1
ATOM 1032 N N . ILE A 1 132 ? -11.422 8.375 11.078 1 95.75 132 ILE A N 1
ATOM 1033 C CA . ILE A 1 132 ? -11.383 7.68 12.359 1 95.75 132 ILE A CA 1
ATOM 1034 C C . ILE A 1 132 ? -12.523 6.668 12.438 1 95.75 132 ILE A C 1
ATOM 1036 O O . ILE A 1 132 ? -12.32 5.516 12.82 1 95.75 132 ILE A O 1
ATOM 1040 N N . GLU A 1 133 ? -13.68 7.055 12.016 1 95 133 GLU A N 1
ATOM 1041 C CA . GLU A 1 133 ? -14.844 6.18 12.016 1 95 133 GLU A CA 1
ATOM 1042 C C . GLU A 1 133 ? -14.664 5.012 11.055 1 95 133 GLU A C 1
ATOM 1044 O O . GLU A 1 133 ? -15.016 3.875 11.367 1 95 133 GLU A O 1
ATOM 1049 N N . LEU A 1 134 ? -14.125 5.34 9.938 1 93.75 134 LEU A N 1
ATOM 1050 C CA . LEU A 1 134 ? -13.867 4.316 8.93 1 93.75 134 LEU A CA 1
ATOM 1051 C C . LEU A 1 134 ? -12.859 3.297 9.438 1 93.75 134 LEU A C 1
ATOM 1053 O O . LEU A 1 134 ? -13.023 2.094 9.227 1 93.75 134 LEU A O 1
ATOM 1057 N N . GLU A 1 135 ? -11.82 3.82 10.07 1 91.5 135 GLU A N 1
ATOM 1058 C CA . GLU A 1 135 ? -10.766 2.967 10.602 1 91.5 135 GLU A CA 1
ATOM 1059 C C . GLU A 1 135 ? -11.336 1.918 11.555 1 91.5 135 GLU A C 1
ATOM 1061 O O . GLU A 1 135 ? -10.984 0.74 11.477 1 91.5 135 GLU A O 1
ATOM 1066 N N . LEU A 1 136 ? -12.203 2.311 12.375 1 90.12 136 LEU A N 1
ATOM 1067 C CA . LEU A 1 136 ? -12.812 1.421 13.359 1 90.12 136 LEU A CA 1
ATOM 1068 C C . LEU A 1 136 ? -13.633 0.336 12.672 1 90.12 136 LEU A C 1
ATOM 1070 O O . LEU A 1 136 ? -13.57 -0.833 13.062 1 90.12 136 LEU A O 1
ATOM 1074 N N . LYS A 1 137 ? -14.281 0.694 11.617 1 91.5 137 LYS A N 1
ATOM 1075 C CA . LYS A 1 137 ? -15.109 -0.261 10.891 1 91.5 137 LYS A CA 1
ATOM 1076 C C . LYS A 1 137 ? -14.258 -1.173 10.016 1 91.5 137 LYS A C 1
ATOM 1078 O O . LYS A 1 137 ? -14.461 -2.389 9.992 1 91.5 137 LYS A O 1
ATOM 1083 N N . ALA A 1 138 ? -13.289 -0.61 9.375 1 92.31 138 ALA A N 1
ATOM 1084 C CA . ALA A 1 138 ? -12.461 -1.327 8.406 1 92.31 138 ALA A CA 1
ATOM 1085 C C . ALA A 1 138 ? -11.562 -2.348 9.102 1 92.31 138 ALA A C 1
ATOM 1087 O O . ALA A 1 138 ? -11.102 -3.305 8.477 1 92.31 138 ALA A O 1
ATOM 1088 N N . THR A 1 139 ? -11.289 -2.148 10.367 1 94.94 139 THR A N 1
ATOM 1089 C CA . THR A 1 139 ? -10.383 -3.027 11.094 1 94.94 139 THR A CA 1
ATOM 1090 C C . THR A 1 139 ? -11.102 -3.719 12.25 1 94.94 139 THR A C 1
ATOM 1092 O O . THR A 1 139 ? -10.484 -4.062 13.258 1 94.94 139 THR A O 1
ATOM 1095 N N . GLU A 1 140 ? -12.414 -3.834 12.102 1 93.31 140 GLU A N 1
ATOM 1096 C CA . GLU A 1 140 ? -13.258 -4.383 13.164 1 93.31 140 GLU A CA 1
ATOM 1097 C C . GLU A 1 140 ? -12.875 -5.824 13.484 1 93.31 140 GLU A C 1
ATOM 1099 O O . GLU A 1 140 ? -13.164 -6.324 14.57 1 93.31 140 GLU A O 1
ATOM 1104 N N . MET A 1 141 ? -12.195 -6.484 12.555 1 94.25 141 MET A N 1
ATOM 1105 C CA . MET A 1 141 ? -11.773 -7.867 12.758 1 94.25 141 MET A CA 1
ATOM 1106 C C . MET A 1 141 ? -10.594 -7.941 13.719 1 94.25 141 MET A C 1
ATOM 1108 O O . MET A 1 141 ? -10.25 -9.016 14.203 1 94.25 141 MET A O 1
ATOM 1112 N N . LEU A 1 142 ? -10 -6.859 14.023 1 96.25 142 LEU A N 1
ATOM 1113 C CA . LEU A 1 142 ? -8.898 -6.77 14.977 1 96.25 142 LEU A CA 1
ATOM 1114 C C . LEU A 1 142 ? -9.383 -6.25 16.328 1 96.25 142 LEU A C 1
ATOM 1116 O O . LEU A 1 142 ? -10.203 -5.332 16.391 1 96.25 142 LEU A O 1
ATOM 1120 N N . SER A 1 143 ? -8.883 -6.863 17.422 1 96.62 143 SER A N 1
ATOM 1121 C CA . SER A 1 143 ? -9.07 -6.258 18.734 1 96.62 143 SER A CA 1
ATOM 1122 C C . SER A 1 143 ? -8.273 -4.969 18.875 1 96.62 143 SER A C 1
ATOM 1124 O O . SER A 1 143 ? -7.387 -4.695 18.062 1 96.62 143 SER A O 1
ATOM 1126 N N . ASP A 1 144 ? -8.609 -4.211 19.938 1 95.62 144 ASP A N 1
ATOM 1127 C CA . ASP A 1 144 ? -7.855 -2.988 20.188 1 95.62 144 ASP A CA 1
ATOM 1128 C C . ASP A 1 144 ? -6.371 -3.289 20.375 1 95.62 144 ASP A C 1
ATOM 1130 O O . ASP A 1 144 ? -5.512 -2.557 19.875 1 95.62 144 ASP A O 1
ATOM 1134 N N . ALA A 1 145 ? -6.113 -4.352 21 1 97.38 145 ALA A N 1
ATOM 1135 C CA . ALA A 1 145 ? -4.73 -4.75 21.25 1 97.38 145 ALA A CA 1
ATOM 1136 C C . ALA A 1 145 ? -4.043 -5.172 19.953 1 97.38 145 ALA A C 1
ATOM 1138 O O . ALA A 1 145 ? -2.883 -4.824 19.719 1 97.38 145 ALA A O 1
ATOM 1139 N N . GLU A 1 146 ? -4.742 -5.91 19.125 1 97.5 146 GLU A N 1
ATOM 1140 C CA . GLU A 1 146 ? -4.199 -6.348 17.844 1 97.5 146 GLU A CA 1
ATOM 1141 C C . GLU A 1 146 ? -3.926 -5.16 16.922 1 97.5 146 GLU A C 1
ATOM 1143 O O . GLU A 1 146 ? -2.91 -5.125 16.219 1 97.5 146 GLU A O 1
ATOM 1148 N N . ARG A 1 147 ? -4.801 -4.223 16.969 1 97.06 147 ARG A N 1
ATOM 1149 C CA . ARG A 1 147 ? -4.633 -3.021 16.156 1 97.06 147 ARG A CA 1
ATOM 1150 C C . ARG A 1 147 ? -3.389 -2.244 16.578 1 97.06 147 ARG A C 1
ATOM 1152 O O . ARG A 1 147 ? -2.594 -1.828 15.734 1 97.06 147 ARG A O 1
ATOM 1159 N N . ALA A 1 148 ? -3.264 -2.074 17.844 1 97.31 148 ALA A N 1
ATOM 1160 C CA . ALA A 1 148 ? -2.096 -1.372 18.375 1 97.31 148 ALA A CA 1
ATOM 1161 C C . ALA A 1 148 ? -0.807 -2.109 18.031 1 97.31 148 ALA A C 1
ATOM 1163 O O . ALA A 1 148 ? 0.192 -1.486 17.656 1 97.31 148 ALA A O 1
ATOM 1164 N N . GLN A 1 149 ? -0.831 -3.398 18.094 1 97.94 149 GLN A N 1
ATOM 1165 C CA . GLN A 1 149 ? 0.328 -4.219 17.75 1 97.94 149 GLN A CA 1
ATOM 1166 C C . GLN A 1 149 ? 0.667 -4.098 16.281 1 97.94 149 GLN A C 1
ATOM 1168 O O . GLN A 1 149 ? 1.836 -3.959 15.906 1 97.94 149 GLN A O 1
ATOM 1173 N N . LEU A 1 150 ? -0.356 -4.172 15.477 1 98.19 150 LEU A N 1
ATOM 1174 C CA . LEU A 1 150 ? -0.177 -4.043 14.031 1 98.19 150 LEU A CA 1
ATOM 1175 C C . LEU A 1 150 ? 0.479 -2.711 13.68 1 98.19 150 LEU A C 1
ATOM 1177 O O . LEU A 1 150 ? 1.488 -2.68 12.977 1 98.19 150 LEU A O 1
ATOM 1181 N N . ILE A 1 151 ? -0.026 -1.662 14.258 1 98.06 151 ILE A N 1
ATOM 1182 C CA . ILE A 1 151 ? 0.473 -0.317 13.992 1 98.06 151 ILE A CA 1
ATOM 1183 C C . ILE A 1 151 ? 1.922 -0.202 14.453 1 98.06 151 ILE A C 1
ATOM 1185 O O . ILE A 1 151 ? 2.777 0.306 13.727 1 98.06 151 ILE A O 1
ATOM 1189 N N . GLY A 1 152 ? 2.189 -0.722 15.586 1 97.94 152 GLY A N 1
ATOM 1190 C CA . GLY A 1 152 ? 3.545 -0.685 16.109 1 97.94 152 GLY A CA 1
ATOM 1191 C C . GLY A 1 152 ? 4.543 -1.416 15.234 1 97.94 152 GLY A C 1
ATOM 1192 O O . GLY A 1 152 ? 5.648 -0.922 14.992 1 97.94 152 GLY A O 1
ATOM 1193 N N . LEU A 1 153 ? 4.188 -2.576 14.766 1 98 153 LEU A N 1
ATOM 1194 C CA . LEU A 1 153 ? 5.07 -3.375 13.922 1 98 153 LEU A CA 1
ATOM 1195 C C . LEU A 1 153 ? 5.281 -2.703 12.57 1 98 153 LEU A C 1
ATOM 1197 O O . LEU A 1 153 ? 6.398 -2.699 12.047 1 98 153 LEU A O 1
ATOM 1201 N N . LEU A 1 154 ? 4.219 -2.137 12 1 97.75 154 LEU A N 1
ATOM 1202 C CA . LEU A 1 154 ? 4.34 -1.418 10.734 1 97.75 154 LEU A CA 1
ATOM 1203 C C . LEU A 1 154 ? 5.266 -0.217 10.875 1 97.75 154 LEU A C 1
ATOM 1205 O O . LEU A 1 154 ? 6.094 0.042 10 1 97.75 154 LEU A O 1
ATOM 1209 N N . GLN A 1 155 ? 5.164 0.494 11.961 1 96.69 155 GLN A N 1
ATOM 1210 C CA . GLN A 1 155 ? 5.938 1.714 12.172 1 96.69 155 GLN A CA 1
ATOM 1211 C C . GLN A 1 155 ? 7.422 1.405 12.336 1 96.69 155 GLN A C 1
ATOM 1213 O O . GLN A 1 155 ? 8.273 2.213 11.953 1 96.69 155 GLN A O 1
ATOM 1218 N N . LYS A 1 156 ? 7.809 0.219 12.797 1 96.25 156 LYS A N 1
ATOM 1219 C CA . LYS A 1 156 ? 9.211 -0.19 12.867 1 96.25 156 LYS A CA 1
ATOM 1220 C C . LYS A 1 156 ? 9.836 -0.22 11.477 1 96.25 156 LYS A C 1
ATOM 1222 O O . LYS A 1 156 ? 11.062 -0.146 11.344 1 96.25 156 LYS A O 1
ATOM 1227 N N . MET A 1 157 ? 9.008 -0.295 10.477 1 93.75 157 MET A N 1
ATOM 1228 C CA . MET A 1 157 ? 9.5 -0.516 9.125 1 93.75 157 MET A CA 1
ATOM 1229 C C . MET A 1 157 ? 9.82 0.809 8.438 1 93.75 157 MET A C 1
ATOM 1231 O O . MET A 1 157 ? 10.555 0.839 7.445 1 93.75 157 MET A O 1
ATOM 1235 N N . PHE A 1 158 ? 9.227 1.918 8.953 1 91.12 158 PHE A N 1
ATOM 1236 C CA . PHE A 1 158 ? 9.43 3.131 8.172 1 91.12 158 PHE A CA 1
ATOM 1237 C C . PHE A 1 158 ? 9.781 4.309 9.07 1 91.12 158 PHE A C 1
ATOM 1239 O O . PHE A 1 158 ? 10.234 5.348 8.602 1 91.12 158 PHE A O 1
ATOM 1246 N N . LEU A 1 159 ? 9.586 4.195 10.352 1 89.31 159 LEU A N 1
ATOM 1247 C CA . LEU A 1 159 ? 10.047 5.23 11.273 1 89.31 159 LEU A CA 1
ATOM 1248 C C . LEU A 1 159 ? 11.469 4.949 11.742 1 89.31 159 LEU A C 1
ATOM 1250 O O . LEU A 1 159 ? 11.859 3.791 11.898 1 89.31 159 LEU A O 1
ATOM 1254 N N . PRO A 1 160 ? 12.25 6.043 11.812 1 80.56 160 PRO A N 1
ATOM 1255 C CA . PRO A 1 160 ? 13.602 5.84 12.344 1 80.56 160 PRO A CA 1
ATOM 1256 C C . PRO A 1 160 ? 13.602 5.168 13.711 1 80.56 160 PRO A C 1
ATOM 1258 O O . PRO A 1 160 ? 12.711 5.414 14.523 1 80.56 160 PRO A O 1
ATOM 1261 N N . GLN A 1 161 ? 14.414 4.02 13.883 1 71 161 GLN A N 1
ATOM 1262 C CA . GLN A 1 161 ? 14.531 3.35 15.172 1 71 161 GLN A CA 1
ATOM 1263 C C . GLN A 1 161 ? 15.516 4.078 16.078 1 71 161 GLN A C 1
ATOM 1265 O O . GLN A 1 161 ? 16.469 4.703 15.602 1 71 161 GLN A O 1
ATOM 1270 N N . MET B 1 1 ? 42.281 49.219 5.242 1 32.28 1 MET B N 1
ATOM 1271 C CA . MET B 1 1 ? 41.094 48.812 6.016 1 32.28 1 MET B CA 1
ATOM 1272 C C . MET B 1 1 ? 40.438 47.594 5.426 1 32.28 1 MET B C 1
ATOM 1274 O O . MET B 1 1 ? 40.031 47.594 4.266 1 32.28 1 MET B O 1
ATOM 1278 N N . LEU B 1 2 ? 40.781 46.375 5.879 1 40.81 2 LEU B N 1
ATOM 1279 C CA . LEU B 1 2 ? 40.469 45.094 5.27 1 40.81 2 LEU B CA 1
ATOM 1280 C C . LEU B 1 2 ? 38.969 44.812 5.301 1 40.81 2 LEU B C 1
ATOM 1282 O O . LEU B 1 2 ? 38.312 45.094 6.305 1 40.81 2 LEU B O 1
ATOM 1286 N N . PRO B 1 3 ? 38.281 44.594 4.191 1 43.47 3 PRO B N 1
ATOM 1287 C CA . PRO B 1 3 ? 36.812 44.438 4.176 1 43.47 3 PRO B CA 1
ATOM 1288 C C . PRO B 1 3 ? 36.344 43.375 5.176 1 43.47 3 PRO B C 1
ATOM 1290 O O . PRO B 1 3 ? 37.062 42.438 5.488 1 43.47 3 PRO B O 1
ATOM 1293 N N . LYS B 1 4 ? 35.469 43.781 6.16 1 36.69 4 LYS B N 1
ATOM 1294 C CA . LYS B 1 4 ? 34.812 42.906 7.148 1 36.69 4 LYS B CA 1
ATOM 1295 C C . LYS B 1 4 ? 34.25 41.656 6.496 1 36.69 4 LYS B C 1
ATOM 1297 O O . LYS B 1 4 ? 33.594 41.75 5.449 1 36.69 4 LYS B O 1
ATOM 1302 N N . LYS B 1 5 ? 34.656 40.531 6.973 1 43.09 5 LYS B N 1
ATOM 1303 C CA . LYS B 1 5 ? 34.156 39.188 6.652 1 43.09 5 LYS B CA 1
ATOM 1304 C C . LYS B 1 5 ? 32.625 39.156 6.715 1 43.09 5 LYS B C 1
ATOM 1306 O O . LYS B 1 5 ? 32.031 39.688 7.656 1 43.09 5 LYS B O 1
ATOM 1311 N N . PRO B 1 6 ? 31.938 38.938 5.594 1 38.81 6 PRO B N 1
ATOM 1312 C CA . PRO B 1 6 ? 30.469 38.844 5.672 1 38.81 6 PRO B CA 1
ATOM 1313 C C . PRO B 1 6 ? 29.984 38.062 6.898 1 38.81 6 PRO B C 1
ATOM 1315 O O . PRO B 1 6 ? 30.703 37.188 7.406 1 38.81 6 PRO B O 1
ATOM 1318 N N . ALA B 1 7 ? 29.156 38.656 7.801 1 38.97 7 ALA B N 1
ATOM 1319 C CA . ALA B 1 7 ? 28.453 38.062 8.93 1 38.97 7 ALA B CA 1
ATOM 1320 C C . ALA B 1 7 ? 27.984 36.625 8.594 1 38.97 7 ALA B C 1
ATOM 1322 O O . ALA B 1 7 ? 27.438 36.406 7.516 1 38.97 7 ALA B O 1
ATOM 1323 N N . ASP B 1 8 ? 28.578 35.656 9.156 1 34.28 8 ASP B N 1
ATOM 1324 C CA . ASP B 1 8 ? 28.109 34.281 9.227 1 34.28 8 ASP B CA 1
ATOM 1325 C C . ASP B 1 8 ? 26.641 34.219 9.633 1 34.28 8 ASP B C 1
ATOM 1327 O O . ASP B 1 8 ? 26.297 34.5 10.773 1 34.28 8 ASP B O 1
ATOM 1331 N N . PHE B 1 9 ? 25.641 34.875 8.906 1 37.16 9 PHE B N 1
ATOM 1332 C CA . PHE B 1 9 ? 24.25 34.531 9.164 1 37.16 9 PHE B CA 1
ATOM 1333 C C . PHE B 1 9 ? 24.094 33.094 9.578 1 37.16 9 PHE B C 1
ATOM 1335 O O . PHE B 1 9 ? 24.188 32.188 8.75 1 37.16 9 PHE B O 1
ATOM 1342 N N . ASP B 1 10 ? 24.531 32.625 10.781 1 36.97 10 ASP B N 1
ATOM 1343 C CA . ASP B 1 10 ? 24.578 31.375 11.547 1 36.97 10 ASP B CA 1
ATOM 1344 C C . ASP B 1 10 ? 23.312 30.562 11.336 1 36.97 10 ASP B C 1
ATOM 1346 O O . ASP B 1 10 ? 22.281 31.094 10.93 1 36.97 10 ASP B O 1
ATOM 1350 N N . SER B 1 11 ? 23.234 29.203 11.711 1 39.81 11 SER B N 1
ATOM 1351 C CA . SER B 1 11 ? 22.797 27.812 11.773 1 39.81 11 SER B CA 1
ATOM 1352 C C . SER B 1 11 ? 21.453 27.688 12.5 1 39.81 11 SER B C 1
ATOM 1354 O O . SER B 1 11 ? 20.906 26.578 12.625 1 39.81 11 SER B O 1
ATOM 1356 N N . ASP B 1 12 ? 21.094 28.594 13.398 1 38.94 12 ASP B N 1
ATOM 1357 C CA . ASP B 1 12 ? 20.047 28.312 14.367 1 38.94 12 ASP B CA 1
ATOM 1358 C C . ASP B 1 12 ? 18.688 28.156 13.68 1 38.94 12 ASP B C 1
ATOM 1360 O O . ASP B 1 12 ? 17.672 27.875 14.336 1 38.94 12 ASP B O 1
ATOM 1364 N N . ASP B 1 13 ? 18.359 28.938 12.773 1 43.38 13 ASP B N 1
ATOM 1365 C CA . ASP B 1 13 ? 17.031 29.062 12.18 1 43.38 13 ASP B CA 1
ATOM 1366 C C . ASP B 1 13 ? 16.547 27.734 11.625 1 43.38 13 ASP B C 1
ATOM 1368 O O . ASP B 1 13 ? 15.469 27.656 11.023 1 43.38 13 ASP B O 1
ATOM 1372 N N . ASP B 1 14 ? 17.438 26.766 11.391 1 45.97 14 ASP B N 1
ATOM 1373 C CA . ASP B 1 14 ? 17.172 25.484 10.742 1 45.97 14 ASP B CA 1
ATOM 1374 C C . ASP B 1 14 ? 16.453 24.531 11.695 1 45.97 14 ASP B C 1
ATOM 1376 O O . ASP B 1 14 ? 16.375 23.328 11.422 1 45.97 14 ASP B O 1
ATOM 1380 N N . ALA B 1 15 ? 16.547 24.734 12.914 1 46.78 15 ALA B N 1
ATOM 1381 C CA . ALA B 1 15 ? 15.953 23.844 13.906 1 46.78 15 ALA B CA 1
ATOM 1382 C C . ALA B 1 15 ? 14.469 23.656 13.641 1 46.78 15 ALA B C 1
ATOM 1384 O O . ALA B 1 15 ? 13.938 22.547 13.805 1 46.78 15 ALA B O 1
ATOM 1385 N N . ALA B 1 16 ? 13.734 24.719 13.648 1 52 16 ALA B N 1
ATOM 1386 C CA . ALA B 1 16 ? 12.305 24.625 13.359 1 52 16 ALA B CA 1
ATOM 1387 C C . ALA B 1 16 ? 12.07 23.797 12.094 1 52 16 ALA B C 1
ATOM 1389 O O . ALA B 1 16 ? 11.07 23.078 11.992 1 52 16 ALA B O 1
ATOM 1390 N N . SER B 1 17 ? 13.102 23.938 11.125 1 58.62 17 SER B N 1
ATOM 1391 C CA . SER B 1 17 ? 13.078 23.188 9.875 1 58.62 17 SER B CA 1
ATOM 1392 C C . SER B 1 17 ? 13.383 21.719 10.109 1 58.62 17 SER B C 1
ATOM 1394 O O . SER B 1 17 ? 13.031 20.859 9.289 1 58.62 17 SER B O 1
ATOM 1396 N N . SER B 1 18 ? 13.875 21.391 11.398 1 63.56 18 SER B N 1
ATOM 1397 C CA . SER B 1 18 ? 14.383 20.047 11.57 1 63.56 18 SER B CA 1
ATOM 1398 C C . SER B 1 18 ? 13.492 19.234 12.508 1 63.56 18 SER B C 1
ATOM 1400 O O . SER B 1 18 ? 13.695 18.031 12.68 1 63.56 18 SER B O 1
ATOM 1402 N N . ALA B 1 19 ? 12.477 19.984 13.211 1 73.75 19 ALA B N 1
ATOM 1403 C CA . ALA B 1 19 ? 11.695 19.234 14.18 1 73.75 19 ALA B CA 1
ATOM 1404 C C . ALA B 1 19 ? 10.766 18.234 13.484 1 73.75 19 ALA B C 1
ATOM 1406 O O . ALA B 1 19 ? 10.273 18.516 12.383 1 73.75 19 ALA B O 1
ATOM 1407 N N . PRO B 1 20 ? 10.664 17.078 14.148 1 83.5 20 PRO B N 1
ATOM 1408 C CA . PRO B 1 20 ? 9.766 16.094 13.547 1 83.5 20 PRO B CA 1
ATOM 1409 C C . PRO B 1 20 ? 8.328 16.594 13.422 1 83.5 20 PRO B C 1
ATOM 1411 O O . PRO B 1 20 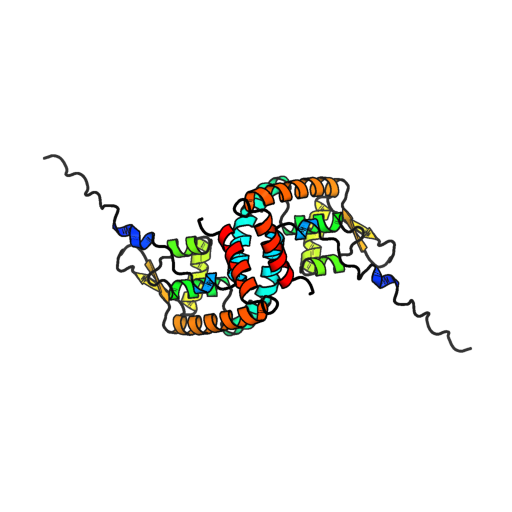? 7.848 17.312 14.297 1 83.5 20 PRO B O 1
ATOM 1414 N N . LEU B 1 21 ? 7.715 16.375 12.391 1 90.5 21 LEU B N 1
ATOM 1415 C CA . LEU B 1 21 ? 6.336 16.766 12.133 1 90.5 21 LEU B CA 1
ATOM 1416 C C . LEU B 1 21 ? 5.375 15.984 13.023 1 90.5 21 LEU B C 1
ATOM 1418 O O . LEU B 1 21 ? 5.609 14.812 13.32 1 90.5 21 LEU B O 1
ATOM 1422 N N . ASP B 1 22 ? 4.371 16.75 13.438 1 94.06 22 ASP B N 1
ATOM 1423 C CA . ASP B 1 22 ? 3.275 16.078 14.133 1 94.06 22 ASP B CA 1
ATOM 1424 C C . ASP B 1 22 ? 2.42 15.266 13.156 1 94.06 22 ASP B C 1
ATOM 1426 O O . ASP B 1 22 ? 1.746 15.844 12.297 1 94.06 22 ASP B O 1
ATOM 1430 N N . GLN B 1 23 ? 2.447 13.922 13.328 1 94.75 23 GLN B N 1
ATOM 1431 C CA . GLN B 1 23 ? 1.693 13.008 12.477 1 94.75 23 GLN B CA 1
ATOM 1432 C C . GLN B 1 23 ? 0.822 12.07 13.305 1 94.75 23 GLN B C 1
ATOM 1434 O O . GLN B 1 23 ? 0.553 10.938 12.898 1 94.75 23 GLN B O 1
ATOM 1439 N N . GLN B 1 24 ? 0.385 12.516 14.406 1 94.94 24 GLN B N 1
ATOM 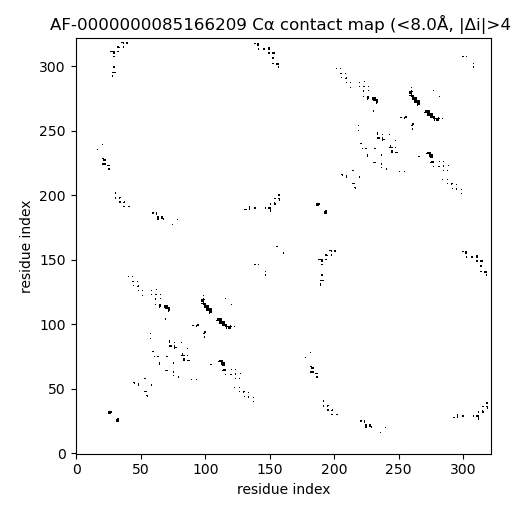1440 C CA . GLN B 1 24 ? -0.26 11.656 15.391 1 94.94 24 GLN B CA 1
ATOM 1441 C C . GLN B 1 24 ? -1.507 10.992 14.812 1 94.94 24 GLN B C 1
ATOM 1443 O O . GLN B 1 24 ? -1.665 9.773 14.891 1 94.94 24 GLN B O 1
ATOM 1448 N N . LEU B 1 25 ? -2.328 11.727 14.164 1 96.25 25 LEU B N 1
ATOM 1449 C CA . LEU B 1 25 ? -3.564 11.164 13.633 1 96.25 25 LEU B CA 1
ATOM 1450 C C . LEU B 1 25 ? -3.273 10.164 12.516 1 96.25 25 LEU B C 1
ATOM 1452 O O . LEU B 1 25 ? -3.785 9.047 12.539 1 96.25 25 LEU B O 1
ATOM 1456 N N . LEU B 1 26 ? -2.381 10.547 11.617 1 96.12 26 LEU B N 1
ATOM 1457 C CA . LEU B 1 26 ? -2.053 9.695 10.477 1 96.12 26 LEU B CA 1
ATOM 1458 C C . LEU B 1 26 ? -1.43 8.383 10.945 1 96.12 26 LEU B C 1
ATOM 1460 O O . LEU B 1 26 ? -1.79 7.312 10.453 1 96.12 26 LEU B O 1
ATOM 1464 N N . LEU B 1 27 ? -0.603 8.477 11.945 1 95.81 27 LEU B N 1
ATOM 1465 C CA . LEU B 1 27 ? 0.113 7.312 12.445 1 95.81 27 LEU B CA 1
ATOM 1466 C C . LEU B 1 27 ? -0.82 6.402 13.234 1 95.81 27 LEU B C 1
ATOM 1468 O O . LEU B 1 27 ? -0.48 5.25 13.516 1 95.81 27 LEU B O 1
ATOM 1472 N N . SER B 1 28 ? -1.984 6.871 13.547 1 96.44 28 SER B N 1
ATOM 1473 C CA . SER B 1 28 ? -2.945 6.055 14.281 1 96.44 28 SER B CA 1
ATOM 1474 C C . SER B 1 28 ? -3.84 5.266 13.328 1 96.44 28 SER B C 1
ATOM 1476 O O . SER B 1 28 ? -4.613 4.406 13.766 1 96.44 28 SER B O 1
ATOM 1478 N N . LEU B 1 29 ? -3.785 5.523 12.07 1 96.31 29 LEU B N 1
ATOM 1479 C CA . LEU B 1 29 ? -4.633 4.871 11.078 1 96.31 29 LEU B CA 1
ATOM 1480 C C . LEU B 1 29 ? -3.922 3.676 10.453 1 96.31 29 LEU B C 1
ATOM 1482 O O . LEU B 1 29 ? -2.82 3.814 9.914 1 96.31 29 LEU B O 1
ATOM 1486 N N . VAL B 1 30 ? -4.539 2.549 10.453 1 96.75 30 VAL B N 1
ATOM 1487 C CA . VAL B 1 30 ? -3.955 1.315 9.938 1 96.75 30 VAL B CA 1
ATOM 1488 C C . VAL B 1 30 ? -3.658 1.468 8.445 1 96.75 30 VAL B C 1
ATOM 1490 O O . VAL B 1 30 ? -2.578 1.095 7.977 1 96.75 30 VAL B O 1
ATOM 1493 N N . GLY B 1 31 ? -4.629 2.041 7.691 1 95.69 31 GLY B N 1
ATOM 1494 C CA . GLY B 1 31 ? -4.438 2.229 6.262 1 95.69 31 GLY B CA 1
ATOM 1495 C C . GLY B 1 31 ? -3.211 3.055 5.93 1 95.69 31 GLY B C 1
ATOM 1496 O O . GLY B 1 31 ? -2.461 2.721 5.008 1 95.69 31 GLY B O 1
ATOM 1497 N N . TYR B 1 32 ? -2.975 4.082 6.672 1 95.44 32 TYR B N 1
ATOM 1498 C CA . TYR B 1 32 ? -1.815 4.941 6.477 1 95.44 32 TYR B CA 1
ATOM 1499 C C . TYR B 1 32 ? -0.521 4.188 6.754 1 95.44 32 TYR B C 1
ATOM 1501 O O . TYR B 1 32 ? 0.436 4.281 5.98 1 95.44 32 TYR B O 1
ATOM 1509 N N . ASN B 1 33 ? -0.469 3.471 7.84 1 96.31 33 ASN B N 1
ATOM 1510 C CA . ASN B 1 33 ? 0.728 2.723 8.211 1 96.31 33 ASN B CA 1
ATOM 1511 C C . ASN B 1 33 ? 1.031 1.62 7.199 1 96.31 33 ASN B C 1
ATOM 1513 O O . ASN B 1 33 ? 2.195 1.37 6.875 1 96.31 33 ASN B O 1
ATOM 1517 N N . CYS B 1 34 ? 0.025 0.936 6.68 1 96.56 34 CYS B N 1
ATOM 1518 C CA . CYS B 1 34 ? 0.22 -0.059 5.629 1 96.56 34 CYS B CA 1
ATOM 1519 C C . CYS B 1 34 ? 0.855 0.569 4.395 1 96.56 34 CYS B C 1
ATOM 1521 O O . CYS B 1 34 ? 1.809 0.023 3.836 1 96.56 34 CYS B O 1
ATOM 1523 N N . ARG B 1 35 ? 0.305 1.672 4.008 1 94.44 35 ARG B N 1
ATOM 1524 C CA . ARG B 1 35 ? 0.833 2.373 2.84 1 94.44 35 ARG B CA 1
ATOM 1525 C C . ARG B 1 35 ? 2.295 2.752 3.045 1 94.44 35 ARG B C 1
ATOM 1527 O O . ARG B 1 35 ? 3.131 2.525 2.168 1 94.44 35 ARG B O 1
ATOM 1534 N N . ARG B 1 36 ? 2.576 3.34 4.168 1 94.12 36 ARG B N 1
ATOM 1535 C CA . ARG B 1 36 ? 3.934 3.795 4.453 1 94.12 36 ARG B CA 1
ATOM 1536 C C . ARG B 1 36 ? 4.914 2.627 4.461 1 94.12 36 ARG B C 1
ATOM 1538 O O . ARG B 1 36 ? 6.012 2.727 3.914 1 94.12 36 ARG B O 1
ATOM 1545 N N . ALA B 1 37 ? 4.52 1.537 5.102 1 95.38 37 ALA B N 1
ATOM 1546 C CA . ALA B 1 37 ? 5.371 0.349 5.105 1 95.38 37 ALA B CA 1
ATOM 1547 C C . ALA B 1 37 ? 5.59 -0.174 3.689 1 95.38 37 ALA B C 1
ATOM 1549 O O . ALA B 1 37 ? 6.711 -0.519 3.316 1 95.38 37 ALA B O 1
ATOM 1550 N N . TYR B 1 38 ? 4.52 -0.175 2.943 1 94.06 38 TYR B N 1
ATOM 1551 C CA . TYR B 1 38 ? 4.57 -0.673 1.572 1 94.06 38 TYR B CA 1
ATOM 1552 C C . TYR B 1 38 ? 5.504 0.172 0.718 1 94.06 38 TYR B C 1
ATOM 1554 O O . TYR B 1 38 ? 6.348 -0.363 -0.007 1 94.06 38 TYR B O 1
ATOM 1562 N N . ILE B 1 39 ? 5.426 1.479 0.806 1 91.56 39 ILE B N 1
ATOM 1563 C CA . ILE B 1 39 ? 6.211 2.352 -0.062 1 91.56 39 ILE B CA 1
ATOM 1564 C C . ILE B 1 39 ? 7.672 2.344 0.384 1 91.56 39 ILE B C 1
ATOM 1566 O O . ILE B 1 39 ? 8.555 2.809 -0.345 1 91.56 39 ILE B O 1
ATOM 1570 N N . THR B 1 40 ? 7.922 1.907 1.564 1 91 40 THR B N 1
ATOM 1571 C CA . THR B 1 40 ? 9.297 1.737 2.029 1 91 40 THR B CA 1
ATOM 1572 C C . THR B 1 40 ? 9.93 0.494 1.41 1 91 40 THR B C 1
ATOM 1574 O O . THR B 1 40 ? 11.109 0.499 1.065 1 91 40 THR B O 1
ATOM 1577 N N . ILE B 1 41 ? 9.172 -0.553 1.231 1 93.38 41 ILE B N 1
ATOM 1578 C CA . ILE B 1 41 ? 9.68 -1.844 0.779 1 93.38 41 ILE B CA 1
ATOM 1579 C C . ILE B 1 41 ? 9.711 -1.88 -0.748 1 93.38 41 ILE B C 1
ATOM 1581 O O . ILE B 1 41 ? 10.633 -2.451 -1.343 1 93.38 41 ILE B O 1
ATOM 1585 N N . MET B 1 42 ? 8.789 -1.252 -1.364 1 92.44 42 MET B N 1
ATOM 1586 C CA . MET B 1 42 ? 8.539 -1.426 -2.793 1 92.44 42 MET B CA 1
ATOM 1587 C C . MET B 1 42 ? 9.711 -0.892 -3.617 1 92.44 42 MET B C 1
ATOM 1589 O O . MET B 1 42 ? 10.102 -1.505 -4.609 1 92.44 42 MET B O 1
ATOM 1593 N N . PRO B 1 43 ? 10.344 0.249 -3.234 1 91.31 43 PRO B N 1
ATOM 1594 C CA . PRO B 1 43 ? 11.508 0.693 -4.008 1 91.31 43 PRO B CA 1
ATOM 1595 C C . PRO B 1 43 ? 12.656 -0.313 -3.977 1 91.31 43 PRO B C 1
ATOM 1597 O O . PRO B 1 43 ? 13.367 -0.473 -4.973 1 91.31 43 PRO B O 1
ATOM 1600 N N . LEU B 1 44 ? 12.844 -0.959 -2.887 1 93.06 44 LEU B N 1
ATOM 1601 C CA . LEU B 1 44 ? 13.844 -2.014 -2.793 1 93.06 44 LEU B CA 1
ATOM 1602 C C . LEU B 1 44 ? 13.484 -3.189 -3.693 1 93.06 44 LEU B C 1
ATOM 1604 O O . LEU B 1 44 ? 14.352 -3.736 -4.383 1 93.06 44 LEU B O 1
ATOM 1608 N N . PHE B 1 45 ? 12.25 -3.525 -3.65 1 94.62 45 PHE B N 1
ATOM 1609 C CA . PHE B 1 45 ? 11.758 -4.594 -4.512 1 94.62 45 PHE B CA 1
ATOM 1610 C C . PHE B 1 45 ? 12 -4.258 -5.98 1 94.62 45 PHE B C 1
ATOM 1612 O O . PHE B 1 45 ? 12.555 -5.066 -6.723 1 94.62 45 PHE B O 1
ATOM 1619 N N . GLU B 1 46 ? 11.602 -3.121 -6.379 1 94.62 46 GLU B N 1
ATOM 1620 C CA . GLU B 1 46 ? 11.734 -2.693 -7.77 1 94.62 46 GLU B CA 1
ATOM 1621 C C . GLU B 1 46 ? 13.195 -2.695 -8.211 1 94.62 46 GLU B C 1
ATOM 1623 O O . GLU B 1 46 ? 13.516 -3.158 -9.305 1 94.62 46 GLU B O 1
ATOM 1628 N N . LYS B 1 47 ? 13.977 -2.223 -7.363 1 94.88 47 LYS B N 1
ATOM 1629 C CA . LYS B 1 47 ? 15.398 -2.176 -7.68 1 94.88 47 LYS B CA 1
ATOM 1630 C C . LYS B 1 47 ? 15.961 -3.58 -7.891 1 94.88 47 LYS B C 1
ATOM 1632 O O . LYS B 1 47 ? 16.656 -3.836 -8.875 1 94.88 47 LYS B O 1
ATOM 1637 N N . ARG B 1 48 ? 15.648 -4.496 -6.992 1 94.44 48 ARG B N 1
ATOM 1638 C CA . ARG B 1 48 ? 16.203 -5.848 -7.051 1 94.44 48 ARG B CA 1
ATOM 1639 C C . ARG B 1 48 ? 15.57 -6.648 -8.18 1 94.44 48 ARG B C 1
ATOM 1641 O O . ARG B 1 48 ? 16.203 -7.547 -8.742 1 94.44 48 ARG B O 1
ATOM 1648 N N . MET B 1 49 ? 14.414 -6.312 -8.547 1 95.69 49 MET B N 1
ATOM 1649 C CA . MET B 1 49 ? 13.695 -7.066 -9.57 1 95.69 49 MET B CA 1
ATOM 1650 C C . MET B 1 49 ? 13.945 -6.488 -10.961 1 95.69 49 MET B C 1
ATOM 1652 O O . MET B 1 49 ? 13.555 -7.082 -11.961 1 95.69 49 MET B O 1
ATOM 1656 N N . ALA B 1 50 ? 14.609 -5.402 -11.016 1 95.5 50 ALA B N 1
ATOM 1657 C CA . ALA B 1 50 ? 14.867 -4.719 -12.281 1 95.5 50 ALA B CA 1
ATOM 1658 C C . ALA B 1 50 ? 15.539 -5.656 -13.281 1 95.5 50 ALA B C 1
ATOM 1660 O O . ALA B 1 50 ? 15.258 -5.594 -14.484 1 95.5 50 ALA B O 1
ATOM 1661 N N . LYS B 1 51 ? 16.359 -6.543 -12.852 1 95.62 51 LYS B N 1
ATOM 1662 C CA . LYS B 1 51 ? 17.094 -7.457 -13.711 1 95.62 51 LYS B CA 1
ATOM 1663 C C . LYS B 1 51 ? 16.156 -8.414 -14.445 1 95.62 51 LYS B C 1
ATOM 1665 O O . LYS B 1 51 ? 16.5 -8.969 -15.484 1 95.62 51 LYS B O 1
ATOM 1670 N N . PHE B 1 52 ? 14.945 -8.547 -13.906 1 96.81 52 PHE B N 1
ATOM 1671 C CA . PHE B 1 52 ? 13.969 -9.438 -14.523 1 96.81 52 PHE B CA 1
ATOM 1672 C C . PHE B 1 52 ? 12.984 -8.656 -15.375 1 96.81 52 PHE B C 1
ATOM 1674 O O . PHE B 1 52 ? 12.18 -9.242 -16.109 1 96.81 52 PHE B O 1
ATOM 1681 N N . GLU B 1 53 ? 13.023 -7.312 -15.227 1 95.62 53 GLU B N 1
ATOM 1682 C CA . GLU B 1 53 ? 12.062 -6.445 -15.898 1 95.62 53 GLU B CA 1
ATOM 1683 C C . GLU B 1 53 ? 10.633 -6.789 -15.492 1 95.62 53 GLU B C 1
ATOM 1685 O O . GLU B 1 53 ? 9.742 -6.891 -16.344 1 95.62 53 GLU B O 1
ATOM 1690 N N . LEU B 1 54 ? 10.43 -7.109 -14.266 1 94.5 54 LEU B N 1
ATOM 1691 C CA . LEU B 1 54 ? 9.125 -7.453 -13.711 1 94.5 54 LEU B CA 1
ATOM 1692 C C . LEU B 1 54 ? 8.617 -6.355 -12.781 1 94.5 54 LEU B C 1
ATOM 1694 O O . LEU B 1 54 ? 9.344 -5.918 -11.883 1 94.5 54 LEU B O 1
ATOM 1698 N N . ARG B 1 55 ? 7.438 -5.984 -12.984 1 92.38 55 ARG B N 1
ATOM 1699 C CA . ARG B 1 55 ? 6.715 -5.199 -11.984 1 92.38 55 ARG B CA 1
ATOM 1700 C C . ARG B 1 55 ? 6.168 -6.094 -10.875 1 92.38 55 ARG B C 1
ATOM 1702 O O . ARG B 1 55 ? 6.082 -7.312 -11.039 1 92.38 55 ARG B O 1
ATOM 1709 N N . PRO B 1 56 ? 5.797 -5.449 -9.812 1 93.75 56 PRO B N 1
ATOM 1710 C CA . PRO B 1 56 ? 5.273 -6.25 -8.711 1 93.75 56 PRO B CA 1
ATOM 1711 C C . PRO B 1 56 ? 4.09 -7.125 -9.117 1 93.75 56 PRO B C 1
ATOM 1713 O O . PRO B 1 56 ? 4.016 -8.297 -8.727 1 93.75 56 PRO B O 1
ATOM 1716 N N . VAL B 1 57 ? 3.256 -6.602 -9.945 1 94 57 VAL B N 1
ATOM 1717 C CA . VAL B 1 57 ? 2.074 -7.359 -10.336 1 94 57 VAL B CA 1
ATOM 1718 C C . VAL B 1 57 ? 2.48 -8.508 -11.266 1 94 57 VAL B C 1
ATOM 1720 O O . VAL B 1 57 ? 1.88 -9.578 -11.227 1 94 57 VAL B O 1
ATOM 1723 N N . ASP B 1 58 ? 3.484 -8.242 -12.094 1 95.69 58 ASP B N 1
ATOM 1724 C CA . ASP B 1 58 ? 4.012 -9.312 -12.93 1 95.69 58 ASP B CA 1
ATOM 1725 C C . ASP B 1 58 ? 4.508 -10.484 -12.078 1 95.69 58 ASP B C 1
ATOM 1727 O O . ASP B 1 58 ? 4.172 -11.633 -12.352 1 95.69 58 ASP B O 1
ATOM 1731 N N . PHE B 1 59 ? 5.227 -10.117 -11.078 1 97.06 59 PHE B N 1
ATOM 1732 C CA . PHE B 1 59 ? 5.766 -11.102 -10.156 1 97.06 59 PHE B CA 1
ATOM 1733 C C . PHE B 1 59 ? 4.645 -11.898 -9.492 1 97.06 59 PHE B C 1
ATOM 1735 O O . PHE B 1 59 ? 4.711 -13.125 -9.406 1 97.06 59 PHE B O 1
ATOM 1742 N N . THR B 1 60 ? 3.646 -11.242 -9.031 1 96.69 60 THR B N 1
ATOM 1743 C CA . THR B 1 60 ? 2.496 -11.867 -8.391 1 96.69 60 THR B CA 1
ATOM 1744 C C . THR B 1 60 ? 1.826 -12.859 -9.336 1 96.69 60 THR B C 1
ATOM 1746 O O . THR B 1 60 ? 1.535 -13.992 -8.953 1 96.69 60 THR B O 1
ATOM 1749 N N . VAL B 1 61 ? 1.645 -12.453 -10.523 1 96.56 61 VAL B N 1
ATOM 1750 C CA . VAL B 1 61 ? 0.999 -13.297 -11.523 1 96.56 61 VAL B CA 1
ATOM 1751 C C . VAL B 1 61 ? 1.852 -14.539 -11.789 1 96.56 61 VAL B C 1
ATOM 1753 O O . VAL B 1 61 ? 1.347 -15.664 -11.75 1 96.56 61 VAL B O 1
ATOM 1756 N N . LEU B 1 62 ? 3.133 -14.352 -12.008 1 97.44 62 LEU B N 1
ATOM 1757 C CA . LEU B 1 62 ? 4.027 -15.469 -12.281 1 97.44 62 LEU B CA 1
ATOM 1758 C C . LEU B 1 62 ? 4.051 -16.438 -11.109 1 97.44 62 LEU B C 1
ATOM 1760 O O . LEU B 1 62 ? 3.986 -17.656 -11.305 1 97.44 62 LEU B O 1
ATOM 1764 N N . SER B 1 63 ? 4.137 -15.898 -9.953 1 97.81 63 SER B N 1
ATOM 1765 C CA . SER B 1 63 ? 4.172 -16.734 -8.75 1 97.81 63 SER B CA 1
ATOM 1766 C C . SER B 1 63 ? 2.896 -17.547 -8.609 1 97.81 63 SER B C 1
ATOM 1768 O O . SER B 1 63 ? 2.947 -18.734 -8.266 1 97.81 63 SER B O 1
ATOM 1770 N N . LEU B 1 64 ? 1.769 -16.953 -8.867 1 96.88 64 LEU B N 1
ATOM 1771 C CA . LEU B 1 64 ? 0.487 -17.641 -8.773 1 96.88 64 LEU B CA 1
ATOM 1772 C C . LEU B 1 64 ? 0.376 -18.734 -9.836 1 96.88 64 LEU B C 1
ATOM 1774 O O . LEU B 1 64 ? -0.103 -19.828 -9.562 1 96.88 64 LEU B O 1
ATOM 1778 N N . LEU B 1 65 ? 0.785 -18.406 -11 1 96.56 65 LEU B N 1
ATOM 1779 C CA . LEU B 1 65 ? 0.731 -19.391 -12.078 1 96.56 65 LEU B CA 1
ATOM 1780 C C . LEU B 1 65 ? 1.614 -20.594 -11.766 1 96.56 65 LEU B C 1
ATOM 1782 O O . LEU B 1 65 ? 1.241 -21.734 -12.047 1 96.56 65 LEU B O 1
ATOM 1786 N N . LYS B 1 66 ? 2.76 -20.328 -11.242 1 97.06 66 LYS B N 1
ATOM 1787 C CA . LYS B 1 66 ? 3.68 -21.406 -10.875 1 97.06 66 LYS B CA 1
ATOM 1788 C C . LYS B 1 66 ? 3.062 -22.328 -9.82 1 97.06 66 LYS B C 1
ATOM 1790 O O . LYS B 1 66 ? 3.146 -23.547 -9.93 1 97.06 66 LYS B O 1
ATOM 1795 N N . ALA B 1 67 ? 2.4 -21.734 -8.898 1 96.81 67 ALA B N 1
ATOM 1796 C CA . ALA B 1 67 ? 1.86 -22.469 -7.762 1 96.81 67 ALA B CA 1
ATOM 1797 C C . ALA B 1 67 ? 0.521 -23.109 -8.109 1 96.81 67 ALA B C 1
ATOM 1799 O O . ALA B 1 67 ? 0.055 -24.016 -7.406 1 96.81 67 ALA B O 1
ATOM 1800 N N . ASN B 1 68 ? -0.18 -22.625 -9.117 1 94.75 68 ASN B N 1
ATOM 1801 C CA . ASN B 1 68 ? -1.521 -23.062 -9.484 1 94.75 68 ASN B CA 1
ATOM 1802 C C . ASN B 1 68 ? -1.611 -23.391 -10.969 1 94.75 68 ASN B C 1
ATOM 1804 O O . ASN B 1 68 ? -2.141 -22.594 -11.758 1 94.75 68 ASN B O 1
ATOM 1808 N N . PRO B 1 69 ? -1.207 -24.562 -11.25 1 86.81 69 PRO B N 1
ATOM 1809 C CA . PRO B 1 69 ? -1.319 -24.938 -12.664 1 86.81 69 PRO B CA 1
ATOM 1810 C C . PRO B 1 69 ? -2.76 -24.906 -13.164 1 86.81 69 PRO B C 1
ATOM 1812 O O . PRO B 1 69 ? -3.688 -25.219 -12.414 1 86.81 69 PRO B O 1
ATOM 1815 N N . ASP B 1 70 ? -3.01 -24.406 -14.414 1 78.88 70 ASP B N 1
ATOM 1816 C CA . ASP B 1 70 ? -4.266 -24.422 -15.164 1 78.88 70 ASP B CA 1
ATOM 1817 C C . ASP B 1 70 ? -5.262 -23.422 -14.578 1 78.88 70 ASP B C 1
ATOM 1819 O O . ASP B 1 70 ? -6.473 -23.641 -14.625 1 78.88 70 ASP B O 1
ATOM 1823 N N . ILE B 1 71 ? -4.75 -22.422 -13.961 1 89.44 71 ILE B N 1
ATOM 1824 C CA . ILE B 1 71 ? -5.621 -21.328 -13.531 1 89.44 71 ILE B CA 1
ATOM 1825 C C . ILE B 1 71 ? -6.137 -20.562 -14.75 1 89.44 71 ILE B C 1
ATOM 1827 O O . ILE B 1 71 ? -5.422 -20.422 -15.742 1 89.44 71 ILE B O 1
ATOM 1831 N N . ASN B 1 72 ? -7.406 -20.156 -14.609 1 90.75 72 ASN B N 1
ATOM 1832 C CA . ASN B 1 72 ? -7.922 -19.312 -15.68 1 90.75 72 ASN B CA 1
ATOM 1833 C C . ASN B 1 72 ? -7.879 -17.844 -15.305 1 90.75 72 ASN B C 1
ATOM 1835 O O . ASN B 1 72 ? -7.594 -17.5 -14.156 1 90.75 72 ASN B O 1
ATOM 1839 N N . GLN B 1 73 ? -8.094 -17.031 -16.328 1 92.38 73 GLN B N 1
ATOM 1840 C CA . G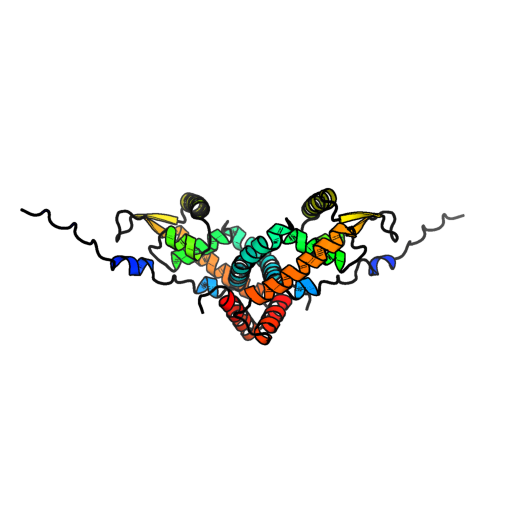LN B 1 73 ? -7.953 -15.594 -16.156 1 92.38 73 GLN B CA 1
ATOM 1841 C C . GLN B 1 73 ? -8.938 -15.062 -15.117 1 92.38 73 GLN B C 1
ATOM 1843 O O . GLN B 1 73 ? -8.602 -14.18 -14.328 1 92.38 73 GLN B O 1
ATOM 1848 N N . LYS B 1 74 ? -10.094 -15.609 -15.109 1 90.06 74 LYS B N 1
ATOM 1849 C CA . LYS B 1 74 ? -11.133 -15.164 -14.18 1 90.06 74 LYS B CA 1
ATOM 1850 C C . LYS B 1 74 ? -10.711 -15.391 -12.734 1 90.06 74 LYS B C 1
ATOM 1852 O O . LYS B 1 74 ? -10.797 -14.477 -11.898 1 90.06 74 LYS B O 1
ATOM 1857 N N . ARG B 1 75 ? -10.242 -16.516 -12.453 1 90.06 75 ARG B N 1
ATOM 1858 C CA . ARG B 1 75 ? -9.781 -16.859 -11.109 1 90.06 75 ARG B CA 1
ATOM 1859 C C . ARG B 1 75 ? -8.57 -16.031 -10.719 1 90.06 75 ARG B C 1
ATOM 1861 O O . ARG B 1 75 ? -8.453 -15.594 -9.57 1 90.06 75 ARG B O 1
ATOM 1868 N N . LEU B 1 76 ? -7.723 -15.898 -11.664 1 92.75 76 LEU B N 1
ATOM 1869 C CA . LEU B 1 76 ? -6.52 -15.117 -11.414 1 92.75 76 LEU B CA 1
ATOM 1870 C C . LEU B 1 76 ? -6.871 -13.664 -11.102 1 92.75 76 LEU B C 1
ATOM 1872 O O . LEU B 1 76 ? -6.355 -13.086 -10.133 1 92.75 76 LEU B O 1
ATOM 1876 N N . SER B 1 77 ? -7.719 -13.086 -11.867 1 92.69 77 SER B N 1
ATOM 1877 C CA . SER B 1 77 ? -8.148 -11.711 -11.672 1 92.69 77 SER B CA 1
ATOM 1878 C C . SER B 1 77 ? -8.75 -11.508 -10.289 1 92.69 77 SER B C 1
ATOM 1880 O O . SER B 1 77 ? -8.43 -10.539 -9.602 1 92.69 77 SER B O 1
ATOM 1882 N N . LYS B 1 78 ? -9.57 -12.406 -9.805 1 87.69 78 LYS B N 1
ATOM 1883 C CA . LYS B 1 78 ? -10.227 -12.344 -8.5 1 87.69 78 LYS B CA 1
ATOM 1884 C C . LYS B 1 78 ? -9.203 -12.477 -7.371 1 87.69 78 LYS B C 1
ATOM 1886 O O . LYS B 1 78 ? -9.289 -11.766 -6.367 1 87.69 78 LYS B O 1
ATOM 1891 N N . ALA B 1 79 ? -8.266 -13.297 -7.566 1 86.19 79 ALA B N 1
ATOM 1892 C CA . ALA B 1 79 ? -7.281 -13.586 -6.527 1 86.19 79 ALA B CA 1
ATOM 1893 C C . ALA B 1 79 ? -6.398 -12.367 -6.258 1 86.19 79 ALA B C 1
ATOM 1895 O O . ALA B 1 79 ? -6.008 -12.117 -5.117 1 86.19 79 ALA B O 1
ATOM 1896 N N . ILE B 1 80 ? -6.125 -11.602 -7.273 1 85.62 80 ILE B N 1
ATOM 1897 C CA . ILE B 1 80 ? -5.148 -10.523 -7.09 1 85.62 80 ILE B CA 1
ATOM 1898 C C . ILE B 1 80 ? -5.852 -9.172 -7.152 1 85.62 80 ILE B C 1
ATOM 1900 O O . ILE B 1 80 ? -5.199 -8.125 -7.164 1 85.62 80 ILE B O 1
ATOM 1904 N N . ASN B 1 81 ? -7.121 -9.133 -7.207 1 85.5 81 ASN B N 1
ATOM 1905 C CA . ASN B 1 81 ? -7.938 -7.922 -7.234 1 85.5 81 ASN B CA 1
ATOM 1906 C C . ASN B 1 81 ? -7.5 -6.977 -8.352 1 85.5 81 ASN B C 1
ATOM 1908 O O . ASN B 1 81 ? -7.277 -5.789 -8.109 1 85.5 81 ASN B O 1
ATOM 1912 N N . VAL B 1 82 ? -7.32 -7.504 -9.5 1 88.88 82 VAL B N 1
ATOM 1913 C CA . VAL B 1 82 ? -7.051 -6.762 -10.727 1 88.88 82 VAL B CA 1
ATOM 1914 C C . VAL B 1 82 ? -8.195 -6.957 -11.719 1 88.88 82 VAL B C 1
ATOM 1916 O O . VAL B 1 82 ? -8.68 -8.078 -11.898 1 88.88 82 VAL B O 1
ATOM 1919 N N . SER B 1 83 ? -8.617 -5.891 -12.289 1 92.19 83 SER B N 1
ATOM 1920 C CA . SER B 1 83 ? -9.727 -5.98 -13.234 1 92.19 83 SER B CA 1
ATOM 1921 C C . SER B 1 83 ? -9.359 -6.844 -14.438 1 92.19 83 SER B C 1
ATOM 1923 O O . SER B 1 83 ? -8.203 -6.859 -14.867 1 92.19 83 SER B O 1
ATOM 1925 N N . PRO B 1 84 ? -10.328 -7.508 -15.047 1 93.69 84 PRO B N 1
ATOM 1926 C CA . PRO B 1 84 ? -10.062 -8.406 -16.172 1 93.69 84 PRO B CA 1
ATOM 1927 C C . PRO B 1 84 ? -9.367 -7.703 -17.344 1 93.69 84 PRO B C 1
ATOM 1929 O O . PRO B 1 84 ? -8.391 -8.219 -17.875 1 93.69 84 PRO B O 1
ATOM 1932 N N . PRO B 1 85 ? -9.797 -6.492 -17.703 1 95 85 PRO B N 1
ATOM 1933 C CA . PRO B 1 85 ? -9.102 -5.82 -18.812 1 95 85 PRO B CA 1
ATOM 1934 C C . PRO B 1 85 ? -7.633 -5.539 -18.5 1 95 85 PRO B C 1
ATOM 1936 O O . PRO B 1 85 ? -6.773 -5.703 -19.359 1 95 85 PRO B O 1
ATOM 1939 N N . ASN B 1 86 ? -7.363 -5.113 -17.281 1 94.81 86 ASN B N 1
ATOM 1940 C CA . ASN B 1 86 ? -5.988 -4.848 -16.875 1 94.81 86 ASN B CA 1
ATOM 1941 C C . ASN B 1 86 ? -5.156 -6.129 -16.828 1 94.81 86 ASN B C 1
ATOM 1943 O O . ASN B 1 86 ? -3.984 -6.125 -17.219 1 94.81 86 ASN B O 1
ATOM 1947 N N . LEU B 1 87 ? -5.781 -7.156 -16.375 1 95.5 87 LEU B N 1
ATOM 1948 C CA . LEU B 1 87 ? -5.086 -8.438 -16.328 1 95.5 87 LEU B CA 1
ATOM 1949 C C . LEU B 1 87 ? -4.766 -8.922 -17.75 1 95.5 87 LEU B C 1
ATOM 1951 O O . LEU B 1 87 ? -3.678 -9.445 -18 1 95.5 87 LEU B O 1
ATOM 1955 N N . ALA B 1 88 ? -5.727 -8.742 -18.656 1 95.94 88 ALA B N 1
ATOM 1956 C CA . ALA B 1 88 ? -5.508 -9.164 -20.031 1 95.94 88 ALA B CA 1
ATOM 1957 C C . ALA B 1 88 ? -4.297 -8.453 -20.641 1 95.94 88 ALA B C 1
ATOM 1959 O O . ALA B 1 88 ? -3.463 -9.086 -21.281 1 95.94 88 ALA B O 1
ATOM 1960 N N . THR B 1 89 ? -4.23 -7.176 -20.375 1 97.06 89 THR B N 1
ATOM 1961 C CA . THR B 1 89 ? -3.104 -6.387 -20.859 1 97.06 89 THR B CA 1
ATOM 1962 C C . THR B 1 89 ? -1.793 -6.883 -20.266 1 97.06 89 THR B C 1
ATOM 1964 O O . THR B 1 89 ? -0.786 -7 -20.969 1 97.06 89 THR B O 1
ATOM 1967 N N . LEU B 1 90 ? -1.818 -7.176 -19.047 1 96.56 90 LEU B N 1
ATOM 1968 C CA . LEU B 1 90 ? -0.652 -7.695 -18.344 1 96.56 90 LEU B CA 1
ATOM 1969 C C . LEU B 1 90 ? -0.228 -9.047 -18.906 1 96.56 90 LEU B C 1
ATOM 1971 O O . LEU B 1 90 ? 0.956 -9.266 -19.172 1 96.56 90 LEU B O 1
ATOM 1975 N N . LEU B 1 91 ? -1.183 -9.883 -19.141 1 96.94 91 LEU B N 1
ATOM 1976 C CA . LEU B 1 91 ? -0.902 -11.211 -19.672 1 96.94 91 LEU B CA 1
ATOM 1977 C C . LEU B 1 91 ? -0.364 -11.125 -21.094 1 96.94 91 LEU B C 1
ATOM 1979 O O . LEU B 1 91 ? 0.524 -11.891 -21.469 1 96.94 91 LEU B O 1
ATOM 1983 N N . ASP B 1 92 ? -0.929 -10.195 -21.859 1 97.5 92 ASP B N 1
ATOM 1984 C CA . ASP B 1 92 ? -0.435 -9.977 -23.203 1 97.5 92 ASP B CA 1
ATOM 1985 C C . ASP B 1 92 ? 1.05 -9.617 -23.203 1 97.5 92 ASP B C 1
ATOM 1987 O O . ASP B 1 92 ? 1.827 -10.148 -24 1 97.5 92 ASP B O 1
ATOM 1991 N N . ARG B 1 93 ? 1.42 -8.797 -22.328 1 97.25 93 ARG B N 1
ATOM 1992 C CA . ARG B 1 93 ? 2.811 -8.367 -22.219 1 97.25 93 ARG B CA 1
ATOM 1993 C C . ARG B 1 93 ? 3.709 -9.531 -21.812 1 97.25 93 ARG B C 1
ATOM 1995 O O . ARG B 1 93 ? 4.789 -9.711 -22.391 1 97.25 93 ARG B O 1
ATOM 2002 N N . LEU B 1 94 ? 3.279 -10.328 -20.875 1 97.62 94 LEU B N 1
ATOM 2003 C CA . LEU B 1 94 ? 4.062 -11.469 -20.406 1 97.62 94 LEU B CA 1
ATOM 2004 C C . LEU B 1 94 ? 4.176 -12.539 -21.484 1 97.62 94 LEU B C 1
ATOM 2006 O O . LEU B 1 94 ? 5.199 -13.219 -21.594 1 97.62 94 LEU B O 1
ATOM 2010 N N . GLU B 1 95 ? 3.107 -12.711 -22.219 1 97.38 95 GLU B N 1
ATOM 2011 C CA . GLU B 1 95 ? 3.123 -13.633 -23.344 1 97.38 95 GLU B CA 1
ATOM 2012 C C . GLU B 1 95 ? 4.102 -13.172 -24.422 1 97.38 95 GLU B C 1
ATOM 2014 O O . GLU B 1 95 ? 4.848 -13.977 -24.984 1 97.38 95 GLU B O 1
ATOM 2019 N N . GLN B 1 96 ? 4.059 -11.891 -24.719 1 97.56 96 GLN B N 1
ATOM 2020 C CA . GLN B 1 96 ? 4.973 -11.312 -25.703 1 97.56 96 GLN B CA 1
ATOM 2021 C C . GLN B 1 96 ? 6.426 -11.508 -25.281 1 97.56 96 GLN B C 1
ATOM 2023 O O . GLN B 1 96 ? 7.301 -11.711 -26.125 1 97.56 96 GLN B O 1
ATOM 2028 N N . ARG B 1 97 ? 6.66 -11.555 -24.016 1 97.38 97 ARG B N 1
ATOM 2029 C CA . ARG B 1 97 ? 8 -11.766 -23.469 1 97.38 97 ARG B CA 1
ATOM 2030 C C . ARG B 1 97 ? 8.352 -13.25 -23.453 1 97.38 97 ARG B C 1
ATOM 2032 O O . ARG B 1 97 ? 9.461 -13.625 -23.062 1 97.38 97 ARG B O 1
ATOM 2039 N N . GLY B 1 98 ? 7.355 -14.055 -23.766 1 97.81 98 GLY B N 1
ATOM 2040 C CA . GLY B 1 98 ? 7.578 -15.492 -23.828 1 97.81 98 GLY B CA 1
ATOM 2041 C C . GLY B 1 98 ? 7.57 -16.141 -22.453 1 97.81 98 GLY B C 1
ATOM 2042 O O . GLY B 1 98 ? 8.164 -17.203 -22.266 1 97.81 98 GLY B O 1
ATOM 2043 N N . LEU B 1 99 ? 6.898 -15.562 -21.453 1 98.06 99 LEU B N 1
ATOM 2044 C CA . LEU B 1 99 ? 6.926 -16.062 -20.094 1 98.06 99 LEU B CA 1
ATOM 2045 C C . LEU B 1 99 ? 5.656 -16.844 -19.766 1 98.06 99 LEU B C 1
ATOM 2047 O O . LEU B 1 99 ? 5.668 -17.734 -18.922 1 98.06 99 LEU B O 1
ATOM 2051 N N . VAL B 1 100 ? 4.566 -16.484 -20.406 1 97.56 100 VAL B N 1
ATOM 2052 C CA . VAL B 1 100 ? 3.258 -17.078 -20.156 1 97.56 100 VAL B CA 1
ATOM 2053 C C . VAL B 1 100 ? 2.635 -17.547 -21.469 1 97.56 100 VAL B C 1
ATOM 2055 O O . VAL B 1 100 ? 2.895 -16.969 -22.531 1 97.56 100 VAL B O 1
ATOM 2058 N N . LEU B 1 101 ? 1.853 -18.531 -21.406 1 95.5 101 LEU B N 1
ATOM 2059 C CA . LEU B 1 101 ? 1.102 -19 -22.562 1 95.5 101 LEU B CA 1
ATOM 2060 C C . LEU B 1 101 ? -0.344 -19.297 -22.188 1 95.5 101 LEU B C 1
ATOM 2062 O O . LEU B 1 101 ? -0.621 -19.734 -21.078 1 95.5 101 LEU B O 1
ATOM 2066 N N . ARG B 1 102 ? -1.167 -18.984 -23.109 1 93.62 102 ARG B N 1
ATOM 2067 C CA . ARG B 1 102 ? -2.57 -19.375 -23 1 93.62 102 ARG B CA 1
ATOM 2068 C C . ARG B 1 102 ? -2.838 -20.688 -23.719 1 93.62 102 ARG B C 1
ATOM 2070 O O . ARG B 1 102 ? -2.357 -20.906 -24.828 1 93.62 102 ARG B O 1
ATOM 2077 N N . GLN B 1 103 ? -3.482 -21.531 -22.969 1 90.88 103 GLN B N 1
ATOM 2078 C CA . GLN B 1 103 ? -3.787 -22.828 -23.578 1 90.88 103 GLN B CA 1
ATOM 2079 C C . GLN B 1 103 ? -5.246 -23.203 -23.328 1 90.88 103 GLN B C 1
ATOM 2081 O O . GLN B 1 103 ? -5.902 -22.656 -22.438 1 90.88 103 GLN B O 1
ATOM 2086 N N . ARG B 1 104 ? -5.664 -24.078 -24.188 1 87.88 104 ARG B N 1
ATOM 2087 C CA . ARG B 1 104 ? -7.023 -24.578 -24 1 87.88 104 ARG B CA 1
ATOM 2088 C C . ARG B 1 104 ? -7.156 -25.359 -22.703 1 87.88 104 ARG B C 1
ATOM 2090 O O . ARG B 1 104 ? -6.27 -26.141 -22.359 1 87.88 104 ARG B O 1
ATOM 2097 N N . ASN B 1 105 ? -8.227 -25.062 -22.031 1 81.31 105 ASN B N 1
ATOM 2098 C CA . ASN B 1 105 ? -8.516 -25.828 -20.828 1 81.31 105 ASN B CA 1
ATOM 2099 C C . ASN B 1 105 ? -8.867 -27.266 -21.141 1 81.31 105 ASN B C 1
ATOM 2101 O O . ASN B 1 105 ? -9.812 -27.531 -21.891 1 81.31 105 ASN B O 1
ATOM 2105 N N . PRO B 1 106 ? -8.102 -28.156 -20.672 1 77.69 106 PRO B N 1
ATOM 2106 C CA . PRO B 1 106 ? -8.391 -29.562 -20.969 1 77.69 106 PRO B CA 1
ATOM 2107 C C . PRO B 1 106 ? -9.75 -30 -20.438 1 77.69 106 PRO B C 1
ATOM 2109 O O . PRO B 1 106 ? -10.352 -30.938 -20.969 1 77.69 106 PRO B O 1
ATOM 2112 N N . GLN B 1 107 ? -10.188 -29.281 -19.422 1 78.69 107 GLN B N 1
ATOM 2113 C CA . GLN B 1 107 ? -11.422 -29.688 -18.766 1 78.69 107 GLN B CA 1
ATOM 2114 C C . GLN B 1 107 ? -12.617 -28.938 -19.344 1 78.69 107 GLN B C 1
ATOM 2116 O O . GLN B 1 107 ? -13.766 -29.312 -19.094 1 78.69 107 GLN B O 1
ATOM 2121 N N . ASP B 1 108 ? -12.375 -27.875 -19.906 1 77.94 108 ASP B N 1
ATOM 2122 C CA . ASP B 1 108 ? -13.414 -27.047 -20.5 1 77.94 108 ASP B CA 1
ATOM 2123 C C . ASP B 1 108 ? -12.93 -26.406 -21.812 1 77.94 108 ASP B C 1
ATOM 2125 O O . ASP B 1 108 ? -12.281 -25.359 -21.797 1 77.94 108 ASP B O 1
ATOM 2129 N N . ARG B 1 109 ? -13.367 -26.969 -22.906 1 78.38 109 ARG B N 1
ATOM 2130 C CA . ARG B 1 109 ? -12.852 -26.578 -24.203 1 78.38 109 ARG B CA 1
ATOM 2131 C C . ARG B 1 109 ? -13.203 -25.125 -24.516 1 78.38 109 ARG B C 1
ATOM 2133 O O . ARG B 1 109 ? -12.586 -2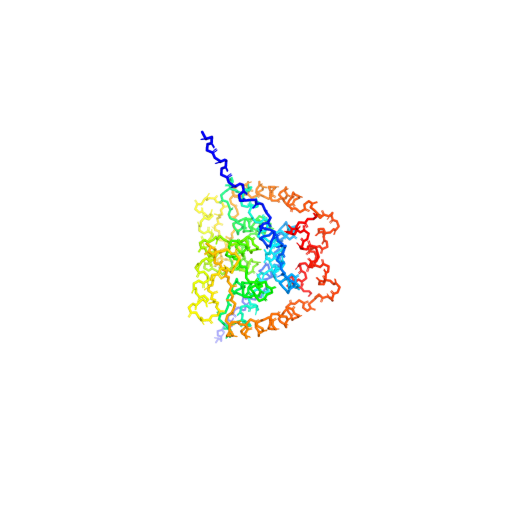4.516 -25.391 1 78.38 109 ARG B O 1
ATOM 2140 N N . ARG B 1 110 ? -14.094 -24.594 -23.703 1 78.62 110 ARG B N 1
ATOM 2141 C CA . ARG B 1 110 ? -14.523 -23.234 -23.984 1 78.62 110 ARG B CA 1
ATOM 2142 C C . ARG B 1 110 ? -13.719 -22.219 -23.172 1 78.62 110 ARG B C 1
ATOM 2144 O O . ARG B 1 110 ? -13.789 -21.016 -23.422 1 78.62 110 ARG B O 1
ATOM 2151 N N . SER B 1 111 ? -12.945 -22.859 -22.312 1 82.75 111 SER B N 1
ATOM 2152 C CA . SER B 1 111 ? -12.188 -21.938 -21.469 1 82.75 111 SER B CA 1
ATOM 2153 C C . SER B 1 111 ? -10.688 -22.062 -21.719 1 82.75 111 SER B C 1
ATOM 2155 O O . SER B 1 111 ? -10.234 -23.047 -22.312 1 82.75 111 SER B O 1
ATOM 2157 N N . GLN B 1 112 ? -10.008 -21.031 -21.484 1 89.69 112 GLN B N 1
ATOM 2158 C CA . GLN B 1 112 ? -8.555 -21.016 -21.594 1 89.69 112 GLN B CA 1
ATOM 2159 C C . GLN B 1 112 ? -7.898 -20.969 -20.203 1 89.69 112 GLN B C 1
ATOM 2161 O O . GLN B 1 112 ? -8.469 -20.422 -19.266 1 89.69 112 GLN B O 1
ATOM 2166 N N . VAL B 1 113 ? -6.809 -21.703 -20.141 1 93.25 113 VAL B N 1
ATOM 2167 C CA . VAL B 1 113 ? -6.035 -21.672 -18.906 1 93.25 113 VAL B CA 1
ATOM 2168 C C . VAL B 1 113 ? -4.66 -21.062 -19.172 1 93.25 113 VAL B C 1
ATOM 2170 O O . VAL B 1 113 ? -4.234 -20.953 -20.328 1 93.25 113 VAL B O 1
ATOM 2173 N N . LEU B 1 114 ? -4.035 -20.656 -18.125 1 95.56 114 LEU B N 1
ATOM 2174 C CA . LEU B 1 114 ? -2.732 -20 -18.188 1 95.56 114 LEU B CA 1
ATOM 2175 C C . LEU B 1 114 ? -1.63 -20.922 -17.688 1 95.56 114 LEU B C 1
ATOM 2177 O O . LEU B 1 114 ? -1.828 -21.656 -16.719 1 95.56 114 LEU B O 1
ATOM 2181 N N . ALA B 1 115 ? -0.521 -20.906 -18.391 1 95.31 115 ALA B N 1
ATOM 2182 C CA . ALA B 1 115 ? 0.64 -21.688 -17.953 1 95.31 115 ALA B CA 1
ATOM 2183 C C . ALA B 1 115 ? 1.93 -20.891 -18.156 1 95.31 115 ALA B C 1
ATOM 2185 O O . ALA B 1 115 ? 1.994 -20 -19 1 95.31 115 ALA B O 1
ATOM 2186 N N . LEU B 1 116 ? 2.896 -21.219 -17.297 1 97.25 116 LEU B N 1
ATOM 2187 C CA . LEU B 1 116 ? 4.23 -20.672 -17.516 1 97.25 116 LEU B CA 1
ATOM 2188 C C . LEU B 1 116 ? 4.969 -21.469 -18.594 1 97.25 116 LEU B C 1
ATOM 2190 O O . LEU B 1 116 ? 4.859 -22.688 -18.656 1 97.25 116 LEU B O 1
ATOM 2194 N N . THR B 1 117 ? 5.684 -20.734 -19.438 1 97.38 117 THR B N 1
ATOM 2195 C CA . THR B 1 117 ? 6.66 -21.406 -20.281 1 97.38 117 THR B CA 1
ATOM 2196 C C . THR B 1 117 ? 7.859 -21.859 -19.469 1 97.38 117 THR B C 1
ATOM 2198 O O . THR B 1 117 ? 7.961 -21.562 -18.266 1 97.38 117 THR B O 1
ATOM 2201 N N . THR B 1 118 ? 8.742 -22.656 -20.125 1 97.94 118 THR B N 1
ATOM 2202 C CA . THR B 1 118 ? 9.984 -23.031 -19.469 1 97.94 118 THR B CA 1
ATOM 2203 C C . THR B 1 118 ? 10.781 -21.797 -19.031 1 97.94 118 THR B C 1
ATOM 2205 O O . THR B 1 118 ? 11.305 -21.75 -17.922 1 97.94 118 THR B O 1
ATOM 2208 N N . ALA B 1 119 ? 10.797 -20.828 -19.891 1 97.75 119 ALA B N 1
ATOM 2209 C CA . ALA B 1 119 ? 11.477 -19.578 -19.594 1 97.75 119 ALA B CA 1
ATOM 2210 C C . ALA B 1 119 ? 10.781 -18.844 -18.438 1 97.75 119 ALA B C 1
ATOM 2212 O O . ALA B 1 119 ? 11.438 -18.281 -17.562 1 97.75 119 ALA B O 1
ATOM 2213 N N . GLY B 1 120 ? 9.445 -18.859 -18.469 1 97.81 120 GLY B N 1
ATOM 2214 C CA . GLY B 1 120 ? 8.664 -18.25 -17.406 1 97.81 120 GLY B CA 1
ATOM 2215 C C . GLY B 1 120 ? 8.898 -18.891 -16.047 1 97.81 120 GLY B C 1
ATOM 2216 O O . GLY B 1 120 ? 9.016 -18.203 -15.039 1 97.81 120 GLY B O 1
ATOM 2217 N N . LEU B 1 121 ? 9 -20.188 -16.094 1 97.81 121 LEU B N 1
ATOM 2218 C CA . LEU B 1 121 ? 9.242 -20.922 -14.859 1 97.81 121 LEU B CA 1
ATOM 2219 C C . LEU B 1 121 ? 10.625 -20.625 -14.305 1 97.81 121 LEU B C 1
ATOM 2221 O O . LEU B 1 121 ? 10.773 -20.406 -13.094 1 97.81 121 LEU B O 1
ATOM 2225 N N . ARG B 1 122 ? 11.602 -20.594 -15.141 1 97.81 122 ARG B N 1
ATOM 2226 C CA . ARG B 1 122 ? 12.969 -20.281 -14.719 1 97.81 122 ARG B CA 1
ATOM 2227 C C . ARG B 1 122 ? 13.047 -18.875 -14.148 1 97.81 122 ARG B C 1
ATOM 2229 O O . ARG B 1 122 ? 13.641 -18.672 -13.086 1 97.81 122 ARG B O 1
ATOM 2236 N N . MET B 1 123 ? 12.445 -18 -14.805 1 97.31 123 MET B N 1
ATOM 2237 C CA . MET B 1 123 ? 12.445 -16.609 -14.352 1 97.31 123 MET B CA 1
ATOM 2238 C C . MET B 1 123 ? 11.703 -16.469 -13.031 1 97.31 123 MET B C 1
ATOM 2240 O O . MET B 1 123 ? 12.172 -15.773 -12.125 1 97.31 123 MET B O 1
ATOM 2244 N N . CYS B 1 124 ? 10.57 -17.094 -12.953 1 98 124 CYS B N 1
ATOM 2245 C CA . CYS B 1 124 ? 9.766 -17.031 -11.734 1 98 124 CYS B CA 1
ATOM 2246 C C . CYS B 1 124 ? 10.547 -17.562 -10.547 1 98 124 CYS B C 1
ATOM 2248 O O . CYS B 1 124 ? 10.531 -16.969 -9.469 1 98 124 CYS B O 1
ATOM 2250 N N . THR B 1 125 ? 11.219 -18.641 -10.781 1 98.31 125 THR B N 1
ATOM 2251 C CA . THR B 1 125 ? 11.984 -19.266 -9.711 1 98.31 125 THR B CA 1
ATOM 2252 C C . THR B 1 125 ? 13.086 -18.328 -9.219 1 98.31 125 THR B C 1
ATOM 2254 O O . THR B 1 125 ? 13.25 -18.141 -8.016 1 98.31 125 THR B O 1
ATOM 2257 N N . LYS B 1 126 ? 13.742 -17.703 -10.109 1 98.19 126 LYS B N 1
ATOM 2258 C CA . LYS B 1 126 ? 14.797 -16.75 -9.766 1 98.19 126 LYS B CA 1
ATOM 2259 C C . LYS B 1 126 ? 14.219 -15.523 -9.086 1 98.19 126 LYS B C 1
ATOM 2261 O O . LYS B 1 126 ? 14.789 -15.008 -8.117 1 98.19 126 LYS B O 1
ATOM 2266 N N . ALA B 1 127 ? 13.141 -15.078 -9.586 1 98.06 127 ALA B N 1
ATOM 2267 C CA . ALA B 1 127 ? 12.477 -13.898 -9.031 1 98.06 127 ALA B CA 1
ATOM 2268 C C . ALA B 1 127 ? 11.992 -14.164 -7.609 1 98.06 127 ALA B C 1
ATOM 2270 O O . ALA B 1 127 ? 12.133 -13.312 -6.727 1 98.06 127 ALA B O 1
ATOM 2271 N N . GLU B 1 128 ? 11.438 -15.375 -7.422 1 98 128 GLU B N 1
ATOM 2272 C CA . GLU B 1 128 ? 10.969 -15.742 -6.09 1 98 128 GLU B CA 1
ATOM 2273 C C . GLU B 1 128 ? 12.117 -15.789 -5.094 1 98 128 GLU B C 1
ATOM 2275 O O . GLU B 1 128 ? 11.984 -15.328 -3.957 1 98 128 GLU B O 1
ATOM 2280 N N . GLN B 1 129 ? 13.18 -16.328 -5.539 1 97.5 129 GLN B N 1
ATOM 2281 C CA . GLN B 1 129 ? 14.359 -16.375 -4.68 1 97.5 129 GLN B CA 1
ATOM 2282 C C . GLN B 1 129 ? 14.836 -14.969 -4.336 1 97.5 129 GLN B C 1
ATOM 2284 O O . GLN B 1 129 ? 15.18 -14.688 -3.188 1 97.5 129 GLN B O 1
ATOM 2289 N N . THR B 1 130 ? 14.828 -14.133 -5.285 1 97.31 130 THR B N 1
ATOM 2290 C CA . THR B 1 130 ? 15.219 -12.742 -5.082 1 97.31 130 THR B CA 1
ATOM 2291 C C . THR B 1 130 ? 14.266 -12.047 -4.109 1 97.31 130 THR B C 1
ATOM 2293 O O . THR B 1 130 ? 14.703 -11.305 -3.232 1 97.31 130 THR B O 1
ATOM 2296 N N . ALA B 1 131 ? 12.992 -12.305 -4.246 1 96.62 131 ALA B N 1
ATOM 2297 C CA . ALA B 1 131 ? 11.984 -11.711 -3.369 1 96.62 131 ALA B CA 1
ATOM 2298 C C . ALA B 1 131 ? 12.188 -12.156 -1.924 1 96.62 131 ALA B C 1
ATOM 2300 O O . ALA B 1 131 ? 12.094 -11.344 -1 1 96.62 131 ALA B O 1
ATOM 2301 N N . ILE B 1 132 ? 12.508 -13.391 -1.718 1 95.62 132 ILE B N 1
ATOM 2302 C CA . ILE B 1 132 ? 12.711 -13.953 -0.385 1 95.62 132 ILE B CA 1
ATOM 2303 C C . ILE B 1 132 ? 13.922 -13.297 0.269 1 95.62 132 ILE B C 1
ATOM 2305 O O . ILE B 1 132 ? 13.867 -12.883 1.431 1 95.62 132 ILE B O 1
ATOM 2309 N N . GLU B 1 133 ? 14.961 -13.125 -0.465 1 94.94 133 GLU B N 1
ATOM 2310 C CA . GLU B 1 133 ? 16.188 -12.5 0.038 1 94.94 133 GLU B CA 1
ATOM 2311 C C . GLU B 1 133 ? 15.945 -11.031 0.377 1 94.94 133 GLU B C 1
ATOM 2313 O O . GLU B 1 133 ? 16.422 -10.539 1.402 1 94.94 133 GLU B O 1
ATOM 2318 N N . LEU B 1 134 ? 15.227 -10.398 -0.476 1 93.62 134 LEU B N 1
ATOM 2319 C CA . LEU B 1 134 ? 14.898 -9 -0.26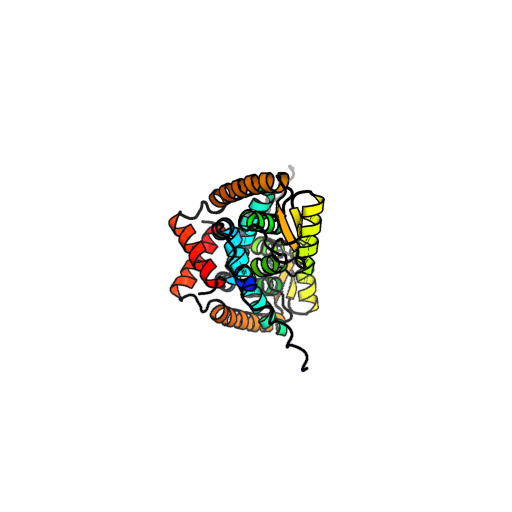4 1 93.62 134 LEU B CA 1
ATOM 2320 C C . LEU B 1 134 ? 14.047 -8.82 0.992 1 93.62 134 LEU B C 1
ATOM 2322 O O . LEU B 1 134 ? 14.273 -7.891 1.771 1 93.62 134 LEU B O 1
ATOM 2326 N N . GLU B 1 135 ? 13.086 -9.711 1.122 1 91.44 135 GLU B N 1
ATOM 2327 C CA . GLU B 1 135 ? 12.188 -9.664 2.273 1 91.44 135 GLU B CA 1
ATOM 2328 C C . GLU B 1 135 ? 12.969 -9.711 3.584 1 91.44 135 GLU B C 1
ATOM 2330 O O . GLU B 1 135 ? 12.695 -8.938 4.504 1 91.44 135 GLU B O 1
ATOM 2335 N N . LEU B 1 136 ? 13.922 -10.531 3.648 1 90.06 136 LEU B N 1
ATOM 2336 C CA . LEU B 1 136 ? 14.734 -10.695 4.848 1 90.06 136 LEU B CA 1
ATOM 2337 C C . LEU B 1 136 ? 15.531 -9.43 5.145 1 90.06 136 LEU B C 1
ATOM 2339 O O . LEU B 1 136 ? 15.617 -9 6.297 1 90.06 136 LEU B O 1
ATOM 2343 N N . LYS B 1 137 ? 15.977 -8.797 4.117 1 91.5 137 LYS B N 1
ATOM 2344 C CA . LYS B 1 137 ? 16.766 -7.578 4.285 1 91.5 137 LYS B CA 1
ATOM 2345 C C . LYS B 1 137 ? 15.859 -6.383 4.59 1 91.5 137 LYS B C 1
ATOM 2347 O O . LYS B 1 137 ? 16.141 -5.59 5.484 1 91.5 137 LYS B O 1
ATOM 2352 N N . ALA B 1 138 ? 14.758 -6.309 3.91 1 92.25 138 ALA B N 1
ATOM 2353 C CA . ALA B 1 138 ? 13.852 -5.168 4.008 1 92.25 138 ALA B CA 1
ATOM 2354 C C . ALA B 1 138 ? 13.156 -5.137 5.363 1 92.25 138 ALA B C 1
ATOM 2356 O O . ALA B 1 138 ? 12.672 -4.086 5.797 1 92.25 138 ALA B O 1
ATOM 2357 N N . THR B 1 139 ? 13.062 -6.266 6.027 1 94.88 139 THR B N 1
ATOM 2358 C CA . THR B 1 139 ? 12.344 -6.348 7.297 1 94.88 139 THR B CA 1
ATOM 2359 C C . THR B 1 139 ? 13.289 -6.754 8.422 1 94.88 139 THR B C 1
ATOM 2361 O O . THR B 1 139 ? 12.867 -7.371 9.406 1 94.88 139 THR B O 1
ATOM 2364 N N . GLU B 1 140 ? 14.57 -6.473 8.227 1 93.31 140 GLU B N 1
ATOM 2365 C CA . GLU B 1 140 ? 15.602 -6.895 9.172 1 93.31 140 GLU B CA 1
ATOM 2366 C C . GLU B 1 140 ? 15.383 -6.27 10.547 1 93.31 140 GLU B C 1
ATOM 2368 O O . GLU B 1 140 ? 15.875 -6.781 11.555 1 93.31 140 GLU B O 1
ATOM 2373 N N . MET B 1 141 ? 14.617 -5.188 10.602 1 94.25 141 MET B N 1
ATOM 2374 C CA . MET B 1 141 ? 14.336 -4.52 11.867 1 94.25 141 MET B CA 1
ATOM 2375 C C . MET B 1 141 ? 13.328 -5.309 12.688 1 94.25 141 MET B C 1
ATOM 2377 O O . MET B 1 141 ? 13.141 -5.039 13.883 1 94.25 141 MET B O 1
ATOM 2381 N N . LEU B 1 142 ? 12.711 -6.266 12.125 1 96.25 142 LEU B N 1
ATOM 2382 C CA . LEU B 1 142 ? 11.766 -7.145 12.805 1 96.25 142 LEU B CA 1
ATOM 2383 C C . LEU B 1 142 ? 12.414 -8.484 13.148 1 96.25 142 LEU B C 1
ATOM 2385 O O . LEU B 1 142 ? 13.164 -9.039 12.344 1 96.25 142 LEU B O 1
ATOM 2389 N N . SER B 1 143 ? 12.141 -8.984 14.383 1 96.62 143 SER B N 1
ATOM 2390 C CA . SER B 1 143 ? 12.484 -10.367 14.68 1 96.62 143 SER B CA 1
ATOM 2391 C C . SER B 1 143 ? 11.617 -11.344 13.891 1 96.62 143 SER B C 1
ATOM 2393 O O . SER B 1 143 ? 10.602 -10.945 13.312 1 96.62 143 SER B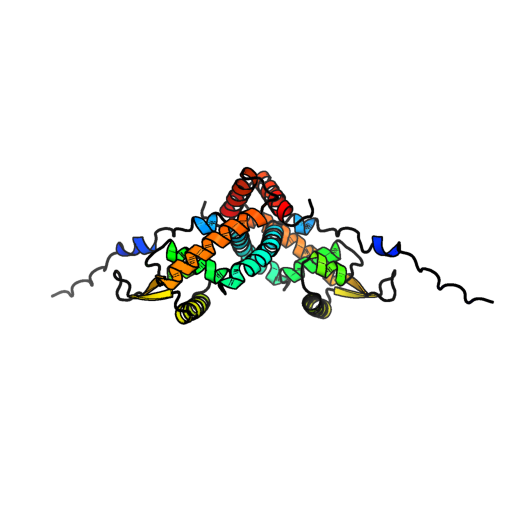 O 1
ATOM 2395 N N . ASP B 1 144 ? 12.055 -12.625 13.883 1 95.56 144 ASP B N 1
ATOM 2396 C CA . ASP B 1 144 ? 11.266 -13.648 13.211 1 95.56 144 ASP B CA 1
ATOM 2397 C C . ASP B 1 144 ? 9.852 -13.711 13.789 1 95.56 144 ASP B C 1
ATOM 2399 O O . ASP B 1 144 ? 8.875 -13.844 13.047 1 95.56 144 ASP B O 1
ATOM 2403 N N . ALA B 1 145 ? 9.781 -13.562 15.039 1 97.44 145 ALA B N 1
ATOM 2404 C CA . ALA B 1 145 ? 8.484 -13.609 15.711 1 97.44 145 ALA B CA 1
ATOM 2405 C C . ALA B 1 145 ? 7.637 -12.383 15.359 1 97.44 145 ALA B C 1
ATOM 2407 O O . ALA B 1 145 ? 6.434 -12.508 15.117 1 97.44 145 ALA B O 1
ATOM 2408 N N . GLU B 1 146 ? 8.25 -11.219 15.305 1 97.5 146 GLU B N 1
ATOM 2409 C CA . GLU B 1 146 ? 7.547 -9.984 14.945 1 97.5 146 GLU B CA 1
ATOM 2410 C C . GLU B 1 146 ? 7.051 -10.039 13.508 1 97.5 146 GLU B C 1
ATOM 2412 O O . GLU B 1 146 ? 5.938 -9.594 13.211 1 97.5 146 GLU B O 1
ATOM 2417 N N . ARG B 1 147 ? 7.855 -10.594 12.672 1 97.06 147 ARG B N 1
ATOM 2418 C CA . ARG B 1 147 ? 7.469 -10.727 11.273 1 97.06 147 ARG B CA 1
ATOM 2419 C C . ARG B 1 147 ? 6.25 -11.625 11.125 1 97.06 147 ARG B C 1
ATOM 2421 O O . ARG B 1 147 ? 5.309 -11.289 10.406 1 97.06 147 ARG B O 1
ATOM 2428 N N . ALA B 1 148 ? 6.312 -12.734 11.789 1 97.31 148 ALA B N 1
ATOM 2429 C CA . ALA B 1 148 ? 5.191 -13.672 11.75 1 97.31 148 ALA B CA 1
ATOM 2430 C C . ALA B 1 148 ? 3.924 -13.031 12.312 1 97.31 148 ALA B C 1
ATOM 2432 O O . ALA B 1 148 ? 2.836 -13.211 11.758 1 97.31 148 ALA B O 1
ATOM 2433 N N . GLN B 1 149 ? 4.043 -12.273 13.352 1 97.94 149 GLN B N 1
ATOM 2434 C CA . GLN B 1 149 ? 2.906 -11.578 13.953 1 97.94 149 GLN B CA 1
ATOM 2435 C C . GLN B 1 149 ? 2.338 -10.531 13 1 97.94 149 GLN B C 1
ATOM 2437 O O . GLN B 1 149 ? 1.119 -10.422 12.844 1 97.94 149 GLN B O 1
ATOM 2442 N N . LEU B 1 150 ? 3.236 -9.789 12.414 1 98.19 150 LEU B N 1
ATOM 2443 C CA . LEU B 1 150 ? 2.828 -8.766 11.461 1 98.19 150 LEU B CA 1
ATOM 2444 C C . LEU B 1 150 ? 2.029 -9.375 10.312 1 98.19 150 LEU B C 1
ATOM 2446 O O . LEU B 1 150 ? 0.924 -8.922 10.008 1 98.19 150 LEU B O 1
ATOM 2450 N N . ILE B 1 151 ? 2.543 -10.438 9.766 1 98 151 ILE B N 1
ATOM 2451 C CA . ILE B 1 151 ? 1.911 -11.109 8.633 1 98 151 ILE B CA 1
ATOM 2452 C C . ILE B 1 151 ? 0.547 -11.648 9.055 1 98 151 ILE B C 1
ATOM 2454 O O . ILE B 1 151 ? -0.446 -11.469 8.344 1 98 151 ILE B O 1
ATOM 2458 N N . GLY B 1 152 ? 0.493 -12.219 10.195 1 97.94 152 GLY B N 1
ATOM 2459 C CA . GLY B 1 152 ? -0.764 -12.758 10.695 1 97.94 152 GLY B CA 1
ATOM 2460 C C . GLY B 1 152 ? -1.83 -11.695 10.883 1 97.94 152 GLY B C 1
ATOM 2461 O O . GLY B 1 152 ? -2.99 -11.898 10.523 1 97.94 152 GLY B O 1
ATOM 2462 N N . LEU B 1 153 ? -1.463 -10.578 11.438 1 98 153 LEU B N 1
ATOM 2463 C CA . LEU B 1 153 ? -2.404 -9.492 11.68 1 98 153 LEU B CA 1
ATOM 2464 C C . LEU B 1 153 ? -2.873 -8.875 10.367 1 98 153 LEU B C 1
ATOM 2466 O O . LEU B 1 153 ? -4.055 -8.555 10.211 1 98 153 LEU B O 1
ATOM 2470 N N . LEU B 1 154 ? -1.959 -8.703 9.422 1 97.75 154 LEU B N 1
ATOM 2471 C CA . LEU B 1 154 ? -2.326 -8.18 8.109 1 97.75 154 LEU B CA 1
ATOM 2472 C C . LEU B 1 154 ? -3.307 -9.109 7.402 1 97.75 154 LEU B C 1
ATOM 2474 O O . LEU B 1 154 ? -4.273 -8.648 6.789 1 97.75 154 LEU B O 1
ATOM 2478 N N . GLN B 1 155 ? -3.084 -10.391 7.496 1 96.62 155 GLN B N 1
ATOM 2479 C CA . GLN B 1 155 ? -3.902 -11.375 6.797 1 96.62 155 GLN B CA 1
ATOM 2480 C C . GLN B 1 155 ? -5.32 -11.414 7.359 1 96.62 155 GLN B C 1
ATOM 2482 O O . GLN B 1 155 ? -6.277 -11.688 6.633 1 96.62 155 GLN B O 1
ATOM 2487 N N . LYS B 1 156 ? -5.543 -11.062 8.625 1 96.25 156 LYS B N 1
ATOM 2488 C CA . LYS B 1 156 ? -6.883 -10.961 9.203 1 96.25 156 LYS B CA 1
ATOM 2489 C C . LYS B 1 156 ? -7.715 -9.914 8.477 1 96.25 156 LYS B C 1
ATOM 2491 O O . LYS B 1 156 ? -8.945 -9.945 8.523 1 96.25 156 LYS B O 1
ATOM 2496 N N . MET B 1 157 ? -7.035 -9.031 7.805 1 93.75 157 MET B N 1
ATOM 2497 C CA . MET B 1 157 ? -7.715 -7.875 7.223 1 93.75 157 MET B CA 1
ATOM 2498 C C . MET B 1 157 ? -8.242 -8.195 5.828 1 93.75 157 MET B C 1
ATOM 2500 O O . MET B 1 157 ? -9.117 -7.5 5.316 1 93.75 157 MET B O 1
ATOM 2504 N N . PHE B 1 158 ? -7.664 -9.242 5.188 1 91.19 158 PHE B N 1
ATOM 2505 C CA . PHE B 1 158 ? -8.086 -9.406 3.801 1 91.19 158 PHE B CA 1
ATOM 2506 C C . PHE B 1 158 ? -8.375 -10.875 3.496 1 91.19 158 PHE B C 1
ATOM 2508 O O . PHE B 1 158 ? -8.984 -11.188 2.471 1 91.19 158 PHE B O 1
ATOM 2515 N N . LEU B 1 159 ? -7.98 -11.781 4.328 1 89.31 159 LEU B N 1
ATOM 2516 C CA . LEU B 1 159 ? -8.359 -13.172 4.16 1 89.31 159 LEU B CA 1
ATOM 2517 C C . LEU B 1 159 ? -9.672 -13.469 4.883 1 89.31 159 LEU B C 1
ATOM 2519 O O . LEU B 1 159 ? -9.945 -12.898 5.941 1 89.31 159 LEU B O 1
ATOM 2523 N N . PRO B 1 160 ? -10.516 -14.273 4.207 1 80.75 160 PRO B N 1
ATOM 2524 C CA . PRO B 1 160 ? -11.75 -14.664 4.898 1 80.75 160 PRO B CA 1
ATOM 2525 C C . PRO B 1 160 ? -11.484 -15.297 6.262 1 80.75 160 PRO B C 1
ATOM 2527 O O . PRO B 1 160 ? -10.492 -16.016 6.434 1 80.75 160 PRO B O 1
ATOM 2530 N N . GLN B 1 161 ? -12.156 -14.758 7.387 1 71.12 161 GLN B N 1
ATOM 2531 C CA . GLN B 1 161 ? -12.016 -15.336 8.719 1 71.12 161 GLN B CA 1
ATOM 2532 C C . GLN B 1 161 ? -12.891 -16.578 8.875 1 71.12 161 GLN B C 1
ATOM 2534 O O . GLN B 1 161 ? -13.945 -16.672 8.242 1 71.12 161 GLN B O 1
#

InterPro domains:
  IPR000835 MarR-type HTH domain [PF01047] (56-111)
  IPR000835 MarR-type HTH domain [PR00598] (71-87)
  IPR000835 MarR-type HTH domain [PR00598] (88-103)
  IPR000835 MarR-type HTH domain [PR00598] (107-123)
  IPR000835 MarR-type HTH domain [PR00598] (137-157)
  IPR000835 MarR-type HTH domain [PS50995] (23-159)
  IPR000835 MarR-type HTH domain [SM00347] (47-147)
  IPR036388 Winged helix-like DNA-binding domain superfamily [G3DSA:1.10.10.10] (7-158)
  IPR036390 Winged helix DNA-binding domain superfamily [SSF46785] (25-157)
  IPR039422 Transcription regulators MarR/SlyA-like [PTHR33164] (38-157)

Radius of gyration: 25.17 Å; Cα contacts (8 Å, |Δi|>4): 340; chains: 2; bounding box: 85×86×49 Å

Solvent-accessible surface area (backbone atoms only — not comparable to full-atom values): 18319 Å² total; per-residue (Å²): 133,79,83,77,73,78,78,75,84,74,79,72,76,53,49,81,75,63,54,81,77,54,48,67,71,56,65,70,32,63,60,51,35,26,46,49,32,26,64,57,42,45,60,56,47,48,61,71,32,48,88,72,72,46,52,74,67,53,49,51,50,45,51,37,36,72,58,28,78,65,40,30,65,69,59,51,23,64,73,67,74,40,55,62,70,61,45,49,54,50,49,51,53,37,33,73,71,52,28,36,44,81,38,73,24,91,88,37,81,90,39,56,17,36,40,60,31,75,61,23,47,54,49,37,53,53,50,50,52,49,50,53,56,45,46,54,63,70,45,57,85,44,52,74,66,52,47,54,49,44,44,53,56,34,42,59,62,62,45,90,130,134,78,82,76,73,79,77,76,82,73,77,72,78,52,48,80,74,63,55,80,76,52,50,65,70,56,65,69,32,62,57,52,36,27,45,50,33,27,64,57,40,44,59,56,49,48,60,70,32,48,89,71,72,44,51,73,67,53,49,52,51,45,51,37,34,70,59,29,75,66,41,30,66,68,60,51,24,63,74,67,74,41,56,63,71,60,46,50,53,51,50,51,53,37,34,74,70,50,28,36,44,81,38,74,24,90,89,37,83,88,37,56,17,36,40,60,31,75,61,22,48,54,49,38,53,53,49,51,53,50,50,54,55,46,47,54,61,71,44,58,85,44,52,74,66,52,46,54,49,43,44,54,56,35,42,60,60,62,44,90,130

Secondary structure (DSSP, 8-state):
----------SGGGSTTTSPP--HHHHT-HHHHHHHHHHHHHHHHHHHHGGGT--HHHHHHHHHHHHSTTB-HHHHHHHHT--HHHHHHHHHHHHHTTSEEEEE-SS-TTSEEEEE-HHHHHHHHHHHHHHHHHHHHHTTTS-HHHHHHHHHHHHTTTS--/----------SGGGSTTTSPP--HHHHT-HHHHHHHHHHHHHHHHHHHHGGGT--HHHHHHHHHHHHSTTB-HHHHHHHHT--HHHHHHHHHHHHHTTSEEEEE-SS-TTSEEEEE-HHHHHHHHHHHHHHHHHHHHHTTTS-HHHHHHHHHHHHTTTS--

Nearest PDB structures (foldseek):
  6c2s-assembly2_C  TM=9.328E-01  e=4.428E-10  Rhodopseudomonas palustris CGA009
  4zzl-assembly1_B  TM=8.782E-01  e=1.044E-08  Pseudomonas aeruginosa
  3voe-assembly1_B  TM=8.340E-01  e=6.878E-09  Escherichia coli K-12
  6pcp-assembly2_C  TM=8.804E-01  e=2.406E-08  Bordetella pertussis
  7kfq-assembly1_A  TM=8.175E-01  e=1.440E-07  Variovorax paradoxus